Protein AF-A0A3B9M6P7-F1 (afdb_monomer_lite)

Radius of gyration: 32.69 Å; chains: 1; bounding box: 117×64×63 Å

Structure (mmCIF, N/CA/C/O backbone):
data_AF-A0A3B9M6P7-F1
#
_entry.id   AF-A0A3B9M6P7-F1
#
loop_
_atom_site.group_PDB
_atom_site.id
_atom_site.type_symbol
_atom_site.label_atom_id
_atom_site.label_alt_id
_atom_site.label_comp_id
_atom_site.label_asym_id
_atom_site.label_entity_id
_atom_site.label_seq_id
_atom_site.pdbx_PDB_ins_code
_atom_site.Cartn_x
_atom_site.Cartn_y
_atom_site.Cartn_z
_atom_site.occupancy
_atom_site.B_iso_or_equiv
_atom_site.auth_seq_id
_atom_site.auth_comp_id
_atom_site.auth_asym_id
_atom_site.auth_atom_id
_atom_site.pdbx_PDB_model_num
ATOM 1 N N . MET A 1 1 ? -54.112 13.245 27.703 1.00 42.28 1 MET A N 1
ATOM 2 C CA . MET A 1 1 ? -54.336 14.042 28.926 1.00 42.28 1 MET A CA 1
ATOM 3 C C . MET A 1 1 ? -53.533 13.431 30.062 1.00 42.28 1 MET A C 1
ATOM 5 O O . MET A 1 1 ? -53.950 12.423 30.606 1.00 42.28 1 MET A O 1
ATOM 9 N N . VAL A 1 2 ? -52.387 14.032 30.380 1.00 38.31 2 VAL A N 1
ATOM 10 C CA . VA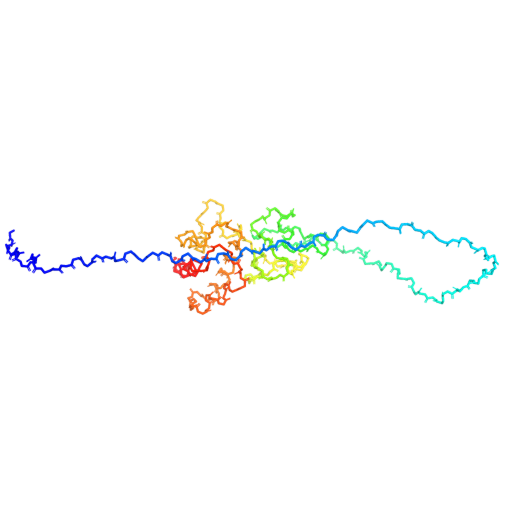L A 1 2 ? -51.795 14.067 31.727 1.00 38.31 2 VAL A CA 1
ATOM 11 C C . VAL A 1 2 ? -51.310 15.517 31.884 1.00 38.31 2 VAL A C 1
ATOM 13 O O . VAL A 1 2 ? -50.577 15.977 31.005 1.00 38.31 2 VAL A O 1
ATOM 16 N N . PRO A 1 3 ? -51.806 16.286 32.866 1.00 43.22 3 PRO A N 1
ATOM 17 C CA . PRO A 1 3 ? -51.577 17.725 32.952 1.00 43.22 3 PRO A CA 1
ATOM 18 C C . PRO A 1 3 ? -50.375 18.086 33.841 1.00 43.22 3 PRO A C 1
ATOM 20 O O . PRO A 1 3 ? -50.113 17.420 34.836 1.00 43.22 3 PRO A O 1
ATOM 23 N N . GLY A 1 4 ? -49.733 19.213 33.519 1.00 38.06 4 GLY A N 1
ATOM 24 C CA . GLY A 1 4 ? -49.197 20.144 34.518 1.00 38.06 4 GLY A CA 1
ATOM 25 C C . GLY A 1 4 ? -47.790 19.898 35.061 1.00 38.06 4 GLY A C 1
ATOM 26 O O . GLY A 1 4 ? -47.649 19.425 36.178 1.00 38.06 4 GLY A O 1
ATOM 27 N N . VAL A 1 5 ? -46.772 20.392 34.346 1.00 43.66 5 VAL A N 1
ATOM 28 C CA . VAL A 1 5 ? -45.626 21.090 34.965 1.00 43.66 5 VAL A CA 1
ATOM 29 C C . VAL A 1 5 ? -45.233 22.249 34.043 1.00 43.66 5 VAL A C 1
ATOM 31 O O . VAL A 1 5 ? -44.324 22.157 33.221 1.00 43.66 5 VAL A O 1
ATOM 34 N N . THR A 1 6 ? -45.978 23.347 34.129 1.00 40.50 6 THR A N 1
ATOM 35 C CA . THR A 1 6 ? -45.529 24.667 33.675 1.00 40.50 6 THR A CA 1
ATOM 36 C C . THR A 1 6 ? -45.066 25.469 34.887 1.00 40.50 6 THR A C 1
ATOM 38 O O . THR A 1 6 ? -45.677 25.380 35.944 1.00 40.50 6 THR A O 1
ATOM 41 N N . GLN A 1 7 ? -44.048 26.312 34.670 1.00 45.47 7 GLN A N 1
ATOM 42 C CA . GLN A 1 7 ? -43.742 27.525 35.451 1.00 45.47 7 GLN A CA 1
ATOM 43 C C . GLN A 1 7 ? -42.870 27.442 36.713 1.00 45.47 7 GLN A C 1
ATOM 45 O O . GLN A 1 7 ? -43.189 28.101 37.686 1.00 45.47 7 GLN A O 1
ATOM 50 N N . GLU A 1 8 ? -41.677 26.839 36.647 1.00 38.41 8 GLU A N 1
ATOM 51 C CA . GLU A 1 8 ? -40.563 27.258 37.533 1.00 38.41 8 GLU A CA 1
ATOM 52 C C . GLU A 1 8 ? -39.171 27.153 36.874 1.00 38.41 8 GLU A C 1
ATOM 54 O O . GLU A 1 8 ? -38.242 26.617 37.455 1.00 38.41 8 GLU A O 1
ATOM 59 N N . ILE A 1 9 ? -38.980 27.671 35.652 1.00 43.03 9 ILE A N 1
ATOM 60 C CA . ILE A 1 9 ? -37.630 28.051 35.161 1.00 43.03 9 ILE A CA 1
ATOM 61 C C . ILE A 1 9 ? -37.745 29.315 34.288 1.00 43.03 9 ILE A C 1
ATOM 63 O O . ILE A 1 9 ? -37.397 29.356 33.109 1.00 43.03 9 ILE A O 1
ATOM 67 N N . ARG A 1 10 ? -38.311 30.372 34.867 1.00 39.62 10 ARG A N 1
ATOM 68 C CA . ARG A 1 10 ? -38.046 31.762 34.482 1.00 39.62 10 ARG A CA 1
ATOM 69 C C . ARG A 1 10 ? -37.506 32.418 35.749 1.00 39.62 10 ARG A C 1
ATOM 71 O O . ARG A 1 10 ? -38.063 32.191 36.810 1.00 39.62 10 ARG A O 1
ATOM 78 N N . ASP A 1 11 ? -36.419 33.166 35.608 1.00 42.16 11 ASP A N 1
ATOM 79 C CA . ASP A 1 11 ? -35.717 33.922 36.659 1.00 42.16 11 ASP A CA 1
ATOM 80 C C . ASP A 1 11 ? -34.603 33.187 37.416 1.00 42.16 11 ASP A C 1
ATOM 82 O O . ASP A 1 11 ? -34.744 32.767 38.559 1.00 42.16 11 ASP A O 1
ATOM 86 N N . ARG A 1 12 ? -33.453 33.091 36.732 1.00 44.78 12 ARG A N 1
ATOM 87 C CA . ARG A 1 12 ? -32.049 33.096 37.211 1.00 44.78 12 ARG A CA 1
ATOM 88 C C . ARG A 1 12 ? -31.211 32.807 35.957 1.00 44.78 12 ARG A C 1
ATOM 90 O O . ARG A 1 12 ? -31.277 31.713 35.426 1.00 44.78 12 ARG A O 1
ATOM 97 N N . GLY A 1 13 ? -30.458 33.692 35.325 1.00 31.36 13 GLY A N 1
ATOM 98 C CA . GLY A 1 13 ? -29.847 34.945 35.722 1.00 31.36 13 GLY A CA 1
ATOM 99 C C . GLY A 1 13 ? -28.494 34.985 35.002 1.00 31.36 13 GLY A C 1
ATOM 100 O O . GLY A 1 13 ? -27.674 34.098 35.202 1.00 31.36 13 GLY A O 1
ATOM 101 N N . GLY A 1 14 ? -28.279 35.995 34.154 1.00 33.19 14 GLY A N 1
ATOM 102 C CA . GLY A 1 14 ? -26.944 36.449 33.752 1.00 33.19 14 GLY A CA 1
ATOM 103 C C . GLY A 1 14 ? -26.251 35.698 32.612 1.00 33.19 14 GLY A C 1
ATOM 104 O O . GLY A 1 14 ? -25.366 34.878 32.837 1.00 33.19 14 GLY A O 1
ATOM 105 N N . VAL A 1 15 ? -26.533 36.095 31.369 1.00 38.16 15 VAL A N 1
ATOM 106 C CA . VAL A 1 15 ? -25.603 35.863 30.254 1.00 38.16 15 VAL A CA 1
ATOM 107 C C . VAL A 1 15 ? -24.413 36.806 30.456 1.00 38.16 15 VAL A C 1
ATOM 109 O O . VAL A 1 15 ? -24.485 37.996 30.149 1.00 38.16 15 VAL A O 1
ATOM 112 N N . ALA A 1 16 ? -23.326 36.301 31.040 1.00 39.09 16 ALA A N 1
ATOM 113 C CA . ALA A 1 16 ? -22.085 37.052 31.168 1.00 39.09 16 ALA A CA 1
ATOM 114 C C . ALA A 1 16 ? -21.520 37.339 29.767 1.00 39.09 16 ALA A C 1
ATOM 116 O O . ALA A 1 16 ? -21.179 36.432 29.008 1.00 39.09 16 ALA A O 1
ATOM 117 N N . ALA A 1 17 ? -21.443 38.623 29.419 1.00 42.22 17 ALA A N 1
ATOM 118 C CA . ALA A 1 17 ? -20.894 39.100 28.162 1.00 42.22 17 ALA A CA 1
ATOM 119 C C . ALA A 1 17 ? -19.443 38.618 27.985 1.00 42.22 17 ALA A C 1
ATOM 121 O O . ALA A 1 17 ? -18.542 39.006 28.731 1.00 42.22 17 ALA A O 1
ATOM 122 N N . ALA A 1 18 ? -19.210 37.792 26.963 1.00 41.62 18 ALA A N 1
ATOM 123 C CA . ALA A 1 18 ? -17.877 37.377 26.554 1.00 41.62 18 ALA A CA 1
ATOM 124 C C . ALA A 1 18 ? -17.052 38.612 26.151 1.00 41.62 18 ALA A C 1
ATOM 126 O O . ALA A 1 18 ? -17.252 39.233 25.103 1.00 41.62 18 ALA A O 1
ATOM 127 N N . ARG A 1 19 ? -16.119 38.990 27.024 1.00 43.66 19 ARG A N 1
ATOM 128 C CA . ARG A 1 19 ? -15.184 40.097 26.832 1.00 43.66 19 ARG A CA 1
ATOM 129 C C . ARG A 1 19 ? -14.270 39.747 25.652 1.00 43.66 19 ARG A C 1
ATOM 131 O O . ARG A 1 19 ? -13.390 38.901 25.773 1.00 43.66 19 ARG A O 1
ATOM 138 N N . ARG A 1 20 ? -14.494 40.374 24.490 1.00 41.81 20 ARG A N 1
ATOM 139 C CA . ARG A 1 20 ? -13.661 40.199 23.286 1.00 41.81 20 ARG A CA 1
ATOM 140 C C . ARG A 1 20 ? -12.208 40.559 23.612 1.00 41.81 20 ARG A C 1
ATOM 142 O O . ARG A 1 20 ? -11.870 41.733 23.761 1.00 41.81 20 ARG A O 1
ATOM 149 N N . LEU A 1 21 ? -11.346 39.552 23.721 1.00 44.81 21 LEU A N 1
ATOM 150 C CA . LEU A 1 21 ? -9.905 39.743 23.836 1.00 44.81 21 LEU A CA 1
ATOM 151 C C . LEU A 1 21 ? -9.376 40.262 22.493 1.00 44.81 21 LEU A C 1
ATOM 153 O O . LEU A 1 21 ? -9.463 39.590 21.467 1.00 44.81 21 LEU A O 1
ATOM 157 N N . ARG A 1 22 ? -8.850 41.491 22.492 1.00 46.91 22 ARG A N 1
ATOM 158 C CA . ARG A 1 22 ? -8.160 42.072 21.334 1.00 46.91 22 ARG A CA 1
ATOM 159 C C . ARG A 1 22 ? -6.886 41.262 21.049 1.00 46.91 22 ARG A C 1
ATOM 161 O O . ARG A 1 22 ? -6.099 41.068 21.977 1.00 46.91 22 ARG A O 1
ATOM 168 N N . PRO A 1 23 ? -6.612 40.849 19.800 1.00 43.22 23 PRO A N 1
ATOM 169 C CA . PRO A 1 23 ? -5.347 40.206 19.477 1.00 43.22 23 PRO A CA 1
ATOM 170 C C . PRO A 1 23 ? -4.195 41.202 19.672 1.00 43.22 23 PRO A C 1
ATOM 172 O O . PRO A 1 23 ? -4.194 42.307 19.121 1.00 43.22 23 PRO A O 1
ATOM 175 N N . ARG A 1 24 ? -3.200 40.816 20.481 1.00 46.09 24 ARG A N 1
ATOM 176 C CA . ARG A 1 24 ? -1.936 41.548 20.616 1.00 46.09 24 ARG A CA 1
ATOM 177 C C . ARG A 1 24 ? -1.222 41.517 19.263 1.00 46.09 24 ARG A C 1
ATOM 179 O O . ARG A 1 24 ? -0.772 40.465 18.824 1.00 46.09 24 ARG A O 1
ATOM 186 N N . ARG A 1 25 ? -1.106 42.676 18.606 1.00 44.75 25 ARG A N 1
ATOM 187 C CA . ARG A 1 25 ? -0.273 42.851 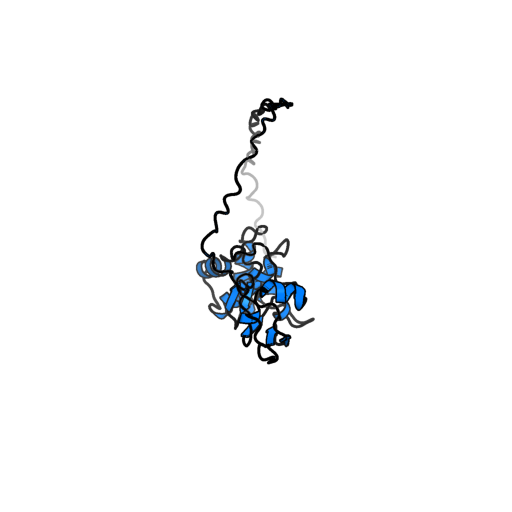17.408 1.00 44.75 25 ARG A CA 1
ATOM 188 C C . ARG A 1 25 ? 1.178 42.499 17.751 1.00 44.75 25 ARG A C 1
ATOM 190 O O . ARG A 1 25 ? 1.864 43.277 18.413 1.00 44.75 25 ARG A O 1
ATOM 197 N N . SER A 1 26 ? 1.658 41.351 17.285 1.00 44.56 26 SER A N 1
ATOM 198 C CA . SER A 1 26 ? 3.084 41.039 17.264 1.00 44.56 26 SER A CA 1
ATOM 199 C C . SER A 1 26 ? 3.775 42.008 16.303 1.00 44.56 26 SER A C 1
ATOM 201 O O . SER A 1 26 ? 3.499 42.007 15.102 1.00 44.56 26 SER A O 1
ATOM 203 N N . ARG A 1 27 ? 4.658 42.868 16.823 1.00 46.72 27 ARG A N 1
ATOM 204 C CA . ARG A 1 27 ? 5.531 43.718 16.004 1.00 46.72 27 ARG A CA 1
ATOM 205 C C . ARG A 1 27 ? 6.422 42.815 15.146 1.00 46.72 27 ARG A C 1
ATOM 207 O O . ARG A 1 27 ? 7.378 42.232 15.650 1.00 46.72 27 ARG A O 1
ATOM 214 N N . ALA A 1 28 ? 6.116 42.715 13.855 1.00 43.94 28 ALA A N 1
ATOM 215 C CA . ALA A 1 28 ? 7.012 42.134 12.868 1.00 43.94 28 ALA A CA 1
ATOM 216 C C . ALA A 1 28 ? 8.305 42.964 12.836 1.00 43.94 28 ALA A C 1
ATOM 218 O O . ALA A 1 28 ? 8.303 44.128 12.429 1.00 43.94 28 ALA A O 1
ATOM 219 N N . ARG A 1 29 ? 9.413 42.382 13.304 1.00 47.06 29 ARG A N 1
ATOM 220 C CA . ARG A 1 29 ? 10.747 42.947 13.088 1.00 47.06 29 ARG A CA 1
ATOM 221 C C . ARG A 1 29 ? 11.036 42.846 11.591 1.00 47.06 29 ARG A C 1
ATOM 223 O O . ARG A 1 29 ? 11.231 41.751 11.071 1.00 47.06 29 ARG A O 1
ATOM 230 N N . ARG A 1 30 ? 11.023 43.985 10.895 1.00 44.22 30 ARG A N 1
ATOM 231 C CA . ARG A 1 30 ? 11.501 44.093 9.512 1.00 44.22 30 ARG A CA 1
ATOM 232 C C . ARG A 1 30 ? 12.977 43.681 9.498 1.00 44.22 30 ARG A C 1
ATOM 234 O O . ARG A 1 30 ? 13.797 44.340 10.130 1.00 44.22 30 ARG A O 1
ATOM 241 N N . ARG A 1 31 ? 13.306 42.575 8.826 1.00 46.50 31 ARG A N 1
ATOM 242 C CA . ARG A 1 31 ? 14.690 42.244 8.466 1.00 46.50 31 ARG A CA 1
ATOM 243 C C . ARG A 1 31 ? 15.095 43.158 7.312 1.00 46.50 31 ARG A C 1
ATOM 245 O O . ARG A 1 31 ? 14.473 43.114 6.255 1.00 46.50 31 ARG A O 1
ATOM 252 N N . SER A 1 32 ? 16.103 43.993 7.534 1.00 45.16 32 SER A N 1
ATOM 253 C CA . SER A 1 32 ? 16.753 44.773 6.480 1.00 45.16 32 SER A CA 1
ATOM 254 C C . SER A 1 32 ? 17.467 43.827 5.502 1.00 45.16 32 SER A C 1
ATOM 256 O O . SER A 1 32 ? 18.102 42.874 5.962 1.00 45.16 32 SER A O 1
ATOM 258 N N . PRO A 1 33 ? 17.397 44.052 4.180 1.00 45.53 33 PRO A N 1
ATOM 259 C CA . PRO A 1 33 ? 18.199 43.293 3.229 1.00 45.53 33 PRO A CA 1
ATOM 260 C C . PRO A 1 33 ? 19.677 43.694 3.366 1.00 45.53 33 PRO A C 1
ATOM 262 O O . PRO A 1 33 ? 20.012 44.878 3.382 1.00 45.53 33 PRO A O 1
ATOM 265 N N . GLY A 1 34 ? 20.553 42.697 3.517 1.00 46.38 34 GLY A N 1
ATOM 266 C CA . GLY A 1 34 ? 22.004 42.887 3.551 1.00 46.38 34 GLY A CA 1
ATOM 267 C C . GLY A 1 34 ? 22.564 43.319 2.186 1.00 46.38 34 GLY A C 1
ATOM 268 O O . GLY A 1 34 ? 21.909 43.119 1.161 1.00 46.38 34 GLY A O 1
ATOM 269 N N . PRO A 1 35 ? 23.765 43.919 2.149 1.00 46.25 35 PRO A N 1
ATOM 270 C CA . PRO A 1 35 ? 24.322 44.481 0.927 1.00 46.25 35 PRO A CA 1
ATOM 271 C C . PRO A 1 35 ? 24.715 43.380 -0.066 1.00 46.25 35 PRO A C 1
ATOM 273 O O . PRO A 1 35 ? 25.474 42.463 0.248 1.00 46.25 35 PRO A O 1
ATOM 276 N N . VAL A 1 36 ? 24.218 43.512 -1.295 1.00 44.94 36 VAL A N 1
ATOM 277 C CA . VAL A 1 36 ? 24.610 42.700 -2.449 1.00 44.94 36 VAL A CA 1
ATOM 278 C C . VAL A 1 36 ? 26.010 43.139 -2.880 1.00 44.94 36 VAL A C 1
ATOM 280 O O . VAL A 1 36 ? 26.190 44.233 -3.416 1.00 44.94 36 VAL A O 1
ATOM 283 N N . ARG A 1 37 ? 27.024 42.302 -2.642 1.00 41.78 37 ARG A N 1
ATOM 284 C CA . ARG A 1 37 ? 28.372 42.534 -3.174 1.00 41.78 37 ARG A CA 1
ATOM 285 C C . ARG A 1 37 ? 28.385 42.251 -4.678 1.00 41.78 37 ARG A C 1
ATOM 287 O O . ARG A 1 37 ? 28.394 41.099 -5.099 1.00 41.78 37 ARG A O 1
ATOM 294 N N . ARG A 1 38 ? 28.411 43.321 -5.478 1.00 38.25 38 ARG A N 1
ATOM 295 C CA . ARG A 1 38 ? 28.855 43.293 -6.878 1.00 38.25 38 ARG A CA 1
ATOM 296 C C . ARG A 1 38 ? 30.373 43.114 -6.900 1.00 38.25 38 ARG A C 1
ATOM 298 O O . ARG A 1 38 ? 31.090 43.968 -6.389 1.00 38.25 38 ARG A O 1
ATOM 305 N N . GLY A 1 39 ? 30.848 42.026 -7.496 1.00 32.31 39 GLY A N 1
ATOM 306 C CA . GLY A 1 39 ? 32.245 41.853 -7.885 1.00 32.31 39 GLY A CA 1
ATOM 307 C C . GLY A 1 39 ? 32.323 41.793 -9.403 1.00 32.31 39 GLY A C 1
ATOM 308 O O . GLY A 1 39 ? 31.964 40.778 -9.988 1.00 32.31 39 GLY A O 1
ATOM 309 N N . ALA A 1 40 ? 32.734 42.899 -10.021 1.00 40.62 40 ALA A N 1
ATOM 310 C CA . ALA A 1 40 ? 33.082 42.971 -11.432 1.00 40.62 40 ALA A CA 1
ATOM 311 C C . ALA A 1 40 ? 34.593 42.743 -11.605 1.00 40.62 40 ALA A C 1
ATOM 313 O O . ALA A 1 40 ? 35.385 43.295 -10.848 1.00 40.62 40 ALA A O 1
ATOM 314 N N . ASN A 1 41 ? 34.919 41.921 -12.605 1.00 38.22 41 ASN A N 1
ATOM 315 C CA . ASN A 1 41 ? 36.106 41.843 -13.464 1.00 38.22 41 ASN A CA 1
ATOM 316 C C . ASN A 1 41 ? 37.486 42.278 -12.940 1.00 38.22 41 ASN A C 1
ATOM 318 O O . ASN A 1 41 ? 37.714 43.445 -12.645 1.00 38.22 41 ASN A O 1
ATOM 322 N N . ALA A 1 42 ? 38.466 41.381 -13.095 1.00 36.66 42 ALA A N 1
ATOM 323 C CA . ALA A 1 42 ? 39.820 41.760 -13.498 1.00 36.66 42 ALA A CA 1
ATOM 324 C C . ALA A 1 42 ? 40.509 40.593 -14.224 1.00 36.66 42 ALA A C 1
ATOM 326 O O . ALA A 1 42 ? 41.116 39.711 -13.622 1.00 36.66 42 ALA A O 1
ATOM 327 N N . SER A 1 43 ? 40.401 40.604 -15.550 1.00 37.84 43 SER A N 1
ATOM 328 C CA . SER A 1 43 ? 41.388 40.025 -16.453 1.00 37.84 43 SER A CA 1
ATOM 329 C C . SER A 1 43 ? 42.668 40.862 -16.386 1.00 37.84 43 SER A C 1
ATOM 331 O O . SER A 1 43 ? 42.640 42.047 -16.713 1.00 37.84 43 SER A O 1
ATOM 333 N N . ALA A 1 44 ? 43.789 40.255 -16.009 1.00 34.88 44 ALA A N 1
ATOM 334 C CA . ALA A 1 44 ? 45.119 40.796 -16.265 1.00 34.88 44 ALA A CA 1
ATOM 335 C C . ALA A 1 44 ? 46.084 39.617 -16.419 1.00 34.88 44 ALA A C 1
ATOM 337 O O . ALA A 1 44 ? 46.259 38.817 -15.501 1.00 34.88 44 ALA A O 1
ATOM 338 N N . GLY A 1 45 ? 46.638 39.474 -17.622 1.00 32.22 45 GLY A N 1
ATOM 339 C CA . GLY A 1 45 ? 47.532 38.381 -17.971 1.00 32.22 45 GLY A CA 1
ATOM 340 C C . GLY A 1 45 ? 48.923 38.506 -17.359 1.00 32.22 45 GLY A C 1
ATOM 341 O O . GLY A 1 45 ? 49.316 39.548 -16.832 1.00 32.22 45 GLY A O 1
ATOM 342 N N . ARG A 1 46 ? 49.708 37.439 -17.522 1.00 33.16 46 ARG A N 1
ATOM 343 C CA . ARG A 1 46 ? 51.161 37.555 -17.633 1.00 33.16 46 ARG A CA 1
ATOM 344 C C . ARG A 1 46 ? 51.776 36.367 -18.367 1.00 33.16 46 ARG A C 1
ATOM 346 O O . ARG A 1 46 ? 51.732 35.244 -17.891 1.00 33.16 46 ARG A O 1
ATOM 353 N N . SER A 1 47 ? 52.409 36.731 -19.479 1.00 30.77 47 SER A N 1
ATOM 354 C CA . SER A 1 47 ? 53.661 36.219 -20.034 1.00 30.77 47 SER A CA 1
ATOM 355 C C . SER A 1 47 ? 53.751 34.747 -20.427 1.00 30.77 47 SER A C 1
ATOM 357 O O . SER A 1 47 ? 54.014 33.864 -19.616 1.00 30.77 47 SER A O 1
ATOM 359 N N . GLU A 1 48 ? 53.746 34.554 -21.742 1.00 34.56 48 GLU A N 1
ATOM 360 C CA . GLU A 1 48 ? 54.535 33.530 -22.416 1.00 34.56 48 GLU A CA 1
ATOM 361 C C . GLU A 1 48 ? 55.998 33.607 -21.953 1.00 34.56 48 GLU A C 1
ATOM 363 O O . GLU A 1 48 ? 56.591 34.690 -21.929 1.00 34.56 48 GLU A O 1
ATOM 368 N N . LYS A 1 49 ? 56.578 32.455 -21.602 1.00 36.19 49 LYS A N 1
ATOM 369 C CA . LYS A 1 49 ? 57.997 32.160 -21.813 1.00 36.19 49 LYS A CA 1
ATOM 370 C C . LYS A 1 49 ? 58.145 30.701 -22.225 1.00 36.19 49 LYS A C 1
ATOM 372 O O . LYS A 1 49 ? 57.687 29.781 -21.552 1.00 36.19 49 LYS A O 1
ATOM 377 N N . SER A 1 50 ? 58.772 30.555 -23.377 1.00 37.03 50 SER A N 1
ATOM 378 C CA . SER A 1 50 ? 59.212 29.343 -24.038 1.00 37.03 50 SER A CA 1
ATOM 379 C C . SER A 1 50 ? 60.189 28.538 -23.182 1.00 37.03 50 SER A C 1
ATOM 381 O O . SER A 1 50 ? 61.194 29.063 -22.717 1.00 37.03 50 SER A O 1
ATOM 383 N N . HIS A 1 51 ? 59.947 27.234 -23.072 1.00 35.44 51 HIS A N 1
ATOM 384 C CA . HIS A 1 51 ? 61.011 26.249 -22.907 1.00 35.44 51 HIS A CA 1
ATOM 385 C C . HIS A 1 51 ? 60.658 25.006 -23.721 1.00 35.44 51 HIS A C 1
ATOM 387 O O . HIS A 1 51 ? 59.838 24.177 -23.334 1.00 35.44 51 HIS A O 1
ATOM 393 N N . ALA A 1 52 ? 61.283 24.914 -24.893 1.00 34.22 52 ALA A N 1
ATOM 394 C CA . ALA A 1 52 ? 61.477 23.658 -25.588 1.00 34.22 52 ALA A CA 1
ATOM 395 C C . ALA A 1 52 ? 62.393 22.770 -24.733 1.00 34.22 52 ALA A C 1
ATOM 397 O O . ALA A 1 52 ? 63.425 23.238 -24.253 1.00 34.22 52 ALA A O 1
ATOM 398 N N . GLY A 1 53 ? 62.034 21.498 -24.558 1.00 31.23 53 GLY A N 1
ATOM 399 C CA . GLY A 1 53 ? 62.946 20.531 -23.961 1.00 31.23 53 GLY A CA 1
ATOM 400 C C . GLY A 1 53 ? 62.272 19.340 -23.298 1.00 31.23 53 GLY A C 1
ATOM 401 O O . GLY A 1 53 ? 61.766 19.444 -22.190 1.00 31.23 53 GLY A O 1
ATOM 402 N N . LEU A 1 54 ? 62.420 18.192 -23.960 1.00 38.88 54 LEU A N 1
ATOM 403 C CA . LEU A 1 54 ? 62.462 16.845 -23.385 1.00 38.88 5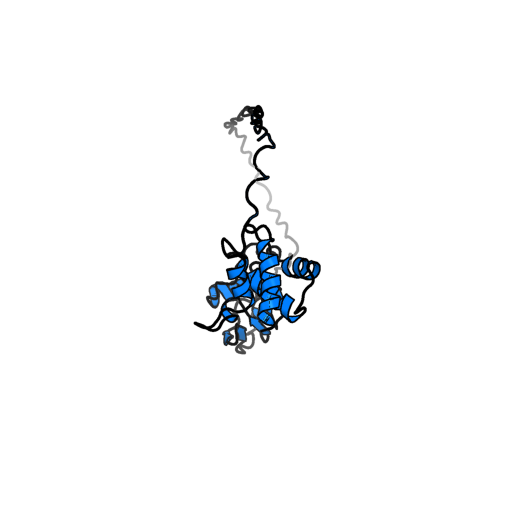4 LEU A CA 1
ATOM 404 C C . LEU A 1 54 ? 61.112 16.182 -23.085 1.00 38.88 54 LEU A C 1
ATOM 406 O O . LEU A 1 54 ? 60.611 16.105 -21.965 1.00 38.88 54 LEU A O 1
ATOM 410 N N . ALA A 1 55 ? 60.615 15.548 -24.147 1.00 45.34 55 ALA A N 1
ATOM 411 C CA . ALA A 1 55 ? 59.859 14.313 -24.077 1.00 45.34 55 ALA A CA 1
ATOM 412 C C . ALA A 1 55 ? 60.541 13.308 -23.128 1.00 45.34 55 ALA A C 1
ATOM 414 O O . ALA A 1 55 ? 61.529 12.667 -23.475 1.00 45.34 55 ALA A O 1
ATOM 415 N N . ALA A 1 56 ? 59.973 13.134 -21.939 1.00 40.91 56 ALA A N 1
ATOM 416 C CA . ALA A 1 56 ? 60.236 11.989 -21.084 1.00 40.91 56 ALA A CA 1
ATOM 417 C C . ALA A 1 56 ? 58.912 11.255 -20.880 1.00 40.91 56 ALA A C 1
ATOM 419 O O . ALA A 1 56 ? 58.094 11.581 -20.019 1.00 40.91 56 ALA A O 1
ATOM 420 N N . GLN A 1 57 ? 58.702 10.260 -21.740 1.00 51.78 57 GLN A N 1
ATOM 421 C CA . GLN A 1 57 ? 57.654 9.258 -21.629 1.00 51.78 57 GLN A CA 1
ATOM 422 C C . GLN A 1 57 ? 57.761 8.560 -20.268 1.00 51.78 57 GLN A C 1
ATOM 424 O O . GLN A 1 57 ? 58.441 7.546 -20.112 1.00 51.78 57 GLN A O 1
ATOM 429 N N . ARG A 1 58 ? 57.042 9.065 -19.263 1.00 40.62 58 ARG A N 1
ATOM 430 C CA . ARG A 1 58 ? 56.713 8.277 -18.075 1.00 40.62 58 ARG A CA 1
ATOM 431 C C . ARG A 1 58 ? 55.698 7.223 -18.498 1.00 40.62 58 ARG A C 1
ATOM 433 O O . ARG A 1 58 ? 54.489 7.439 -18.443 1.00 40.62 58 ARG A O 1
ATOM 440 N N 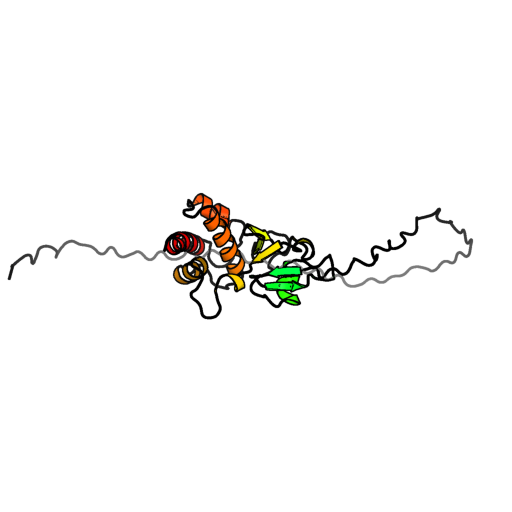. ARG A 1 59 ? 56.211 6.069 -18.936 1.00 44.31 59 ARG A N 1
ATOM 441 C CA . ARG A 1 59 ? 55.455 4.819 -19.048 1.00 44.31 59 ARG A CA 1
ATOM 442 C C . ARG A 1 59 ? 54.813 4.552 -17.687 1.00 44.31 59 ARG A C 1
ATOM 444 O O . ARG A 1 59 ? 55.482 4.109 -16.754 1.00 44.31 59 ARG A O 1
ATOM 451 N N . ARG A 1 60 ? 53.524 4.874 -17.550 1.00 48.03 60 ARG A N 1
ATOM 452 C CA . ARG A 1 60 ? 52.725 4.424 -16.411 1.00 48.03 60 ARG A CA 1
ATOM 453 C C . ARG A 1 60 ? 52.706 2.899 -16.479 1.00 48.03 60 ARG A C 1
ATOM 455 O O . ARG A 1 60 ? 52.128 2.325 -17.399 1.00 48.03 60 ARG A O 1
ATOM 462 N N . ARG A 1 61 ? 53.417 2.268 -15.540 1.00 46.56 61 ARG A N 1
ATOM 463 C CA . ARG A 1 61 ? 53.312 0.835 -15.250 1.00 46.56 61 ARG A CA 1
ATOM 464 C C . ARG A 1 61 ? 51.831 0.480 -15.096 1.00 46.56 61 ARG A C 1
ATOM 466 O O . ARG A 1 61 ? 51.064 1.278 -14.559 1.00 46.56 61 ARG A O 1
ATOM 473 N N . GLY A 1 62 ? 51.473 -0.673 -15.654 1.00 52.69 62 GLY A N 1
ATOM 474 C CA . GLY A 1 62 ? 50.120 -1.071 -16.024 1.00 52.69 62 GLY A CA 1
ATOM 475 C C . GLY A 1 62 ? 49.048 -0.731 -14.997 1.00 52.69 62 GLY A C 1
ATOM 476 O O . GLY A 1 62 ? 49.035 -1.255 -13.889 1.00 52.69 62 GLY A O 1
ATOM 477 N N . GLN A 1 63 ? 48.104 0.105 -15.421 1.00 52.75 63 GLN A N 1
ATOM 478 C CA . GLN A 1 63 ? 46.745 0.012 -14.914 1.00 52.75 63 GLN A CA 1
ATOM 479 C C . GLN A 1 63 ? 46.107 -1.191 -15.618 1.00 52.75 63 GLN A C 1
ATOM 481 O O . GLN A 1 63 ? 46.181 -1.254 -16.852 1.00 52.75 63 GLN A O 1
ATOM 486 N N . PRO A 1 64 ? 45.517 -2.157 -14.894 1.00 42.38 64 PRO A N 1
ATOM 487 C CA . PRO A 1 64 ? 44.722 -3.178 -15.550 1.00 42.38 64 PRO A CA 1
ATOM 488 C C . PRO A 1 64 ? 43.595 -2.459 -16.291 1.00 42.38 64 PRO A C 1
ATOM 490 O O . PRO A 1 64 ? 42.834 -1.693 -15.698 1.00 42.38 64 PRO A O 1
ATOM 493 N N . ARG A 1 65 ? 43.516 -2.657 -17.611 1.00 50.75 65 ARG A N 1
ATOM 494 C CA . ARG A 1 65 ? 42.321 -2.277 -18.359 1.00 50.75 65 ARG A CA 1
ATOM 495 C C . ARG A 1 65 ? 41.184 -3.088 -17.750 1.00 50.75 65 ARG A C 1
ATOM 497 O O . ARG A 1 65 ? 41.189 -4.313 -17.865 1.00 50.75 65 ARG A O 1
ATOM 504 N N . ILE A 1 66 ? 40.247 -2.418 -17.082 1.00 55.84 66 ILE A N 1
ATOM 505 C CA . ILE A 1 66 ? 38.957 -3.019 -16.756 1.00 55.84 66 ILE A CA 1
ATOM 506 C C . ILE A 1 66 ? 38.300 -3.254 -18.111 1.00 55.84 66 ILE A C 1
ATOM 508 O O . ILE A 1 66 ? 37.745 -2.348 -18.728 1.00 55.84 66 ILE A O 1
ATOM 512 N N . SER A 1 67 ? 38.492 -4.460 -18.628 1.00 53.69 67 SER A N 1
ATOM 513 C CA . SER A 1 67 ? 37.709 -4.954 -19.746 1.00 53.69 67 SER A CA 1
ATOM 514 C C . SER A 1 67 ? 36.268 -4.965 -19.244 1.00 53.69 67 SER A C 1
ATOM 516 O O . SER A 1 67 ? 36.061 -5.436 -18.121 1.00 53.69 67 SER A O 1
ATOM 518 N N . PRO A 1 68 ? 35.277 -4.435 -19.979 1.00 52.44 68 PRO A N 1
ATOM 519 C CA . PRO A 1 68 ? 33.897 -4.675 -19.597 1.00 52.44 68 PRO A CA 1
ATOM 520 C C . PRO A 1 68 ? 33.724 -6.193 -19.532 1.00 52.44 68 PRO A C 1
ATOM 522 O O . PRO A 1 68 ? 33.914 -6.884 -20.534 1.00 52.44 68 PRO A O 1
ATOM 525 N N . SER A 1 69 ? 33.467 -6.721 -18.332 1.00 54.12 69 SER A N 1
ATOM 526 C CA . SER A 1 69 ? 33.123 -8.129 -18.174 1.00 54.12 69 SER A CA 1
ATOM 527 C C . SER A 1 69 ? 31.954 -8.416 -19.110 1.00 54.12 69 SER A C 1
ATOM 529 O O . SER A 1 69 ? 30.985 -7.649 -19.100 1.00 54.12 69 SER A O 1
ATOM 531 N N . PRO A 1 70 ? 31.991 -9.493 -19.908 1.00 47.84 70 PRO A N 1
ATOM 532 C CA . PRO A 1 70 ? 30.830 -9.903 -20.666 1.00 47.84 70 PRO A CA 1
ATOM 533 C C . PRO A 1 70 ? 29.845 -10.541 -19.683 1.00 47.84 70 PRO A C 1
ATOM 535 O O . PRO A 1 70 ? 29.678 -11.753 -19.641 1.00 47.84 70 PRO A O 1
ATOM 538 N N . CYS A 1 71 ? 29.145 -9.721 -18.899 1.00 46.69 71 CYS A N 1
ATOM 539 C CA . CYS A 1 71 ? 27.920 -10.125 -18.206 1.00 46.69 71 CYS A CA 1
ATOM 540 C C . CYS A 1 71 ? 26.743 -10.191 -19.199 1.00 46.69 71 CYS A C 1
ATOM 542 O O . CYS A 1 71 ? 25.626 -9.801 -18.887 1.00 46.69 71 CYS A O 1
ATOM 544 N N . ALA A 1 72 ? 27.013 -10.655 -20.417 1.00 51.59 72 ALA A N 1
ATOM 545 C CA . ALA A 1 72 ? 26.045 -10.913 -21.466 1.00 51.59 72 ALA A CA 1
ATOM 546 C C . ALA A 1 72 ? 26.268 -12.345 -21.963 1.00 51.59 72 ALA A C 1
ATOM 548 O O . ALA A 1 72 ? 26.523 -12.596 -23.138 1.00 51.59 72 ALA A O 1
ATOM 549 N N . GLY A 1 73 ? 26.229 -13.303 -21.034 1.00 43.78 73 GLY A N 1
ATOM 550 C CA . GLY A 1 73 ? 25.886 -14.667 -21.415 1.00 43.78 73 GLY A CA 1
ATOM 551 C C . GLY A 1 73 ? 24.419 -14.687 -21.862 1.00 43.78 73 GLY A C 1
ATOM 552 O O . GLY A 1 73 ? 23.629 -13.883 -21.358 1.00 43.78 73 GLY A O 1
ATOM 553 N N . PRO A 1 74 ? 24.017 -15.570 -22.791 1.00 45.66 74 PRO A N 1
ATOM 554 C CA . PRO A 1 74 ? 22.617 -15.709 -23.153 1.00 45.66 74 PRO A CA 1
ATOM 555 C C . PRO A 1 74 ? 21.884 -16.243 -21.922 1.00 45.66 74 PRO A C 1
ATOM 557 O O . PRO A 1 74 ? 21.931 -17.437 -21.620 1.00 45.66 74 PRO A O 1
ATOM 560 N N . HIS A 1 75 ? 21.243 -15.351 -21.163 1.00 53.22 75 HIS A N 1
ATOM 561 C CA . HIS A 1 75 ? 20.292 -15.758 -20.143 1.00 53.22 75 HIS A CA 1
ATOM 562 C C . HIS A 1 75 ? 19.282 -16.654 -20.847 1.00 53.22 75 HIS A C 1
ATOM 564 O O . HIS A 1 75 ? 18.616 -16.214 -21.784 1.00 53.22 75 HIS A O 1
ATOM 570 N N . ARG A 1 76 ? 19.229 -17.930 -20.442 1.00 47.81 76 ARG A N 1
ATOM 571 C CA . ARG A 1 76 ? 18.222 -18.877 -20.919 1.00 47.81 76 ARG A CA 1
ATOM 572 C C . ARG A 1 76 ? 16.873 -18.172 -20.845 1.00 47.81 76 ARG A C 1
ATOM 574 O O . ARG A 1 76 ? 16.412 -17.843 -19.752 1.00 47.81 76 ARG A O 1
ATOM 581 N N . GLN A 1 77 ? 16.301 -17.907 -22.016 1.00 51.44 77 GLN A N 1
ATOM 582 C CA . GLN A 1 77 ? 15.006 -17.268 -22.209 1.00 51.44 77 GLN A CA 1
ATOM 583 C C . GLN A 1 77 ? 13.909 -18.267 -21.821 1.00 51.44 77 GLN A C 1
ATOM 585 O O . GLN A 1 77 ? 13.131 -18.727 -22.647 1.00 51.44 77 GLN A O 1
ATOM 590 N N . GLY A 1 78 ? 13.883 -18.666 -20.550 1.00 54.28 78 GLY A N 1
ATOM 591 C CA . GLY A 1 78 ? 12.632 -19.080 -19.940 1.00 54.28 78 GLY A CA 1
ATOM 592 C C . GLY A 1 78 ? 11.738 -17.848 -19.895 1.00 54.28 78 GLY A C 1
ATOM 593 O O . GLY A 1 78 ? 12.232 -16.741 -19.669 1.00 54.28 78 GLY A O 1
ATOM 594 N N . LEU A 1 79 ? 10.447 -18.018 -20.160 1.00 61.06 79 LEU A N 1
ATOM 595 C CA . LEU A 1 79 ? 9.465 -16.947 -20.064 1.00 61.06 79 LEU A CA 1
ATOM 596 C C . LEU A 1 79 ? 9.345 -16.552 -18.579 1.00 61.06 79 LEU A C 1
ATOM 598 O O . LEU A 1 79 ? 8.495 -17.073 -17.863 1.00 61.06 79 LEU A O 1
ATOM 602 N N . ARG A 1 80 ? 10.261 -15.706 -18.093 1.00 75.25 80 ARG A N 1
ATOM 603 C CA . ARG A 1 80 ? 10.275 -15.224 -16.710 1.00 75.25 80 ARG A CA 1
ATOM 604 C C . ARG A 1 80 ? 8.975 -14.477 -16.482 1.00 75.25 80 ARG A C 1
ATOM 606 O O . ARG A 1 80 ? 8.658 -13.560 -17.243 1.00 75.25 80 ARG A O 1
ATOM 613 N N . ARG A 1 81 ? 8.195 -14.903 -15.496 1.00 86.25 81 ARG A N 1
ATOM 614 C CA . ARG A 1 81 ? 6.862 -14.359 -15.244 1.00 86.25 81 ARG A CA 1
ATOM 615 C C . ARG A 1 81 ? 6.713 -13.926 -13.798 1.00 86.25 81 ARG A C 1
ATOM 617 O O . ARG A 1 81 ? 7.153 -14.621 -12.886 1.00 86.25 81 ARG A O 1
ATOM 624 N N . VAL A 1 82 ? 6.061 -12.786 -13.623 1.00 89.12 82 VAL A N 1
ATOM 625 C CA . VAL A 1 82 ? 5.581 -12.276 -12.338 1.00 89.12 82 VAL A CA 1
ATOM 626 C C . VAL A 1 82 ? 4.059 -12.342 -12.357 1.00 89.12 82 VAL A C 1
ATOM 628 O O . VAL A 1 82 ? 3.437 -11.975 -13.356 1.00 89.12 82 VAL A O 1
ATOM 631 N N . LYS A 1 83 ? 3.440 -12.852 -11.292 1.00 95.19 83 LYS A N 1
ATOM 632 C CA . LYS A 1 83 ? 1.980 -12.873 -11.175 1.00 95.19 83 LYS A CA 1
ATOM 633 C C . LYS A 1 83 ? 1.550 -11.584 -10.484 1.00 95.19 83 LYS A C 1
ATOM 635 O O . LYS A 1 83 ? 1.882 -11.389 -9.324 1.00 95.19 83 LYS A O 1
ATOM 640 N N . VAL A 1 84 ? 0.847 -10.702 -11.191 1.00 96.94 84 VAL A N 1
ATOM 641 C CA . VAL A 1 84 ? 0.345 -9.432 -10.651 1.00 96.94 84 VAL A CA 1
ATOM 642 C C . VAL A 1 84 ? -1.178 -9.454 -10.658 1.00 96.94 84 VAL A C 1
ATOM 644 O O . VAL A 1 84 ? -1.782 -9.670 -11.704 1.00 96.94 84 VAL A O 1
ATOM 647 N N . ASN A 1 85 ? -1.809 -9.255 -9.499 1.00 96.56 85 ASN A N 1
ATOM 648 C CA . ASN A 1 85 ? -3.271 -9.268 -9.335 1.00 96.56 85 ASN A CA 1
ATOM 649 C C . ASN A 1 85 ? -3.931 -10.529 -9.930 1.00 96.56 85 ASN A C 1
ATOM 651 O O . ASN A 1 85 ? -4.924 -10.447 -10.649 1.00 96.56 85 ASN A O 1
ATOM 655 N N . GLY A 1 86 ? -3.341 -11.707 -9.704 1.00 93.81 86 GLY A N 1
ATOM 656 C CA . GLY A 1 86 ? -3.839 -12.958 -10.285 1.00 93.81 86 GLY A CA 1
ATOM 657 C C . GLY A 1 86 ? -3.372 -13.241 -11.720 1.00 93.81 86 GLY A C 1
ATOM 658 O O . GLY A 1 86 ? -3.393 -14.398 -12.143 1.00 93.81 86 GLY A O 1
ATOM 659 N N . VAL A 1 87 ? -2.908 -12.228 -12.458 1.00 94.06 87 VAL A N 1
ATOM 660 C CA . VAL A 1 87 ? -2.592 -12.314 -13.889 1.00 94.06 87 VAL A CA 1
ATOM 661 C C . VAL A 1 87 ? -1.082 -12.455 -14.105 1.00 94.06 87 VAL A C 1
ATOM 663 O O . VAL A 1 87 ? -0.295 -11.703 -13.539 1.00 94.06 87 VAL A O 1
ATOM 666 N N . PRO A 1 88 ? -0.619 -13.415 -14.919 1.00 93.44 88 PRO A N 1
ATOM 667 C CA . PRO A 1 88 ? 0.807 -13.582 -15.165 1.00 93.44 88 PRO A CA 1
ATOM 668 C C . PRO A 1 88 ? 1.326 -12.644 -16.269 1.00 93.44 88 PRO A C 1
ATOM 670 O O . PRO A 1 88 ? 0.883 -12.702 -17.419 1.00 93.44 88 PRO A O 1
ATOM 673 N N . HIS A 1 89 ? 2.339 -11.848 -15.934 1.00 91.56 89 HIS A N 1
ATOM 674 C CA . HIS A 1 89 ? 2.993 -10.862 -16.797 1.00 91.56 89 HIS A CA 1
ATOM 675 C C . HIS A 1 89 ? 4.450 -11.241 -17.094 1.00 91.56 89 HIS A C 1
ATOM 677 O O . HIS A 1 89 ? 5.078 -11.927 -16.285 1.00 91.56 89 HIS A O 1
ATOM 683 N N . PRO A 1 90 ? 5.013 -10.821 -18.243 1.00 85.81 90 PRO A N 1
ATOM 684 C CA . PRO A 1 90 ? 6.437 -10.995 -18.513 1.00 85.81 90 PRO A CA 1
ATOM 685 C C . PRO A 1 90 ? 7.275 -10.169 -17.529 1.00 85.81 90 PRO A C 1
ATOM 687 O O . PRO A 1 90 ? 7.016 -8.984 -17.335 1.00 85.81 90 PRO A O 1
ATOM 690 N N . ALA A 1 91 ? 8.298 -10.782 -16.937 1.00 81.25 91 ALA A N 1
ATOM 691 C CA . ALA A 1 91 ? 9.281 -10.062 -16.136 1.00 81.25 91 ALA A CA 1
ATOM 692 C C . ALA A 1 91 ? 10.120 -9.126 -17.034 1.00 81.25 91 ALA A C 1
ATOM 694 O O . ALA A 1 91 ? 10.324 -9.428 -18.217 1.00 81.25 91 ALA A O 1
ATOM 695 N N . PRO A 1 92 ? 10.630 -8.000 -16.506 1.00 82.62 92 PRO A N 1
ATOM 696 C CA . PRO A 1 92 ? 11.382 -7.052 -17.315 1.00 82.62 92 PRO A CA 1
ATOM 697 C C . PRO A 1 92 ? 12.746 -7.596 -17.734 1.00 82.62 92 PRO A C 1
ATOM 699 O O . PRO A 1 92 ? 13.377 -8.389 -17.035 1.00 82.62 92 PRO A O 1
ATOM 702 N N . VAL A 1 93 ? 13.213 -7.111 -18.887 1.00 76.50 93 VAL A N 1
ATOM 703 C CA . VAL A 1 93 ? 14.508 -7.494 -19.466 1.00 76.50 93 VAL A CA 1
ATOM 704 C C . VAL A 1 93 ? 15.677 -6.787 -18.766 1.00 76.50 93 VAL A C 1
ATOM 706 O O . VAL A 1 93 ? 16.739 -7.387 -18.626 1.00 76.50 93 VAL A O 1
ATOM 709 N N . ASP A 1 94 ? 15.504 -5.536 -18.310 1.00 89.06 94 ASP A N 1
ATOM 710 C CA . ASP A 1 94 ? 16.548 -4.826 -17.549 1.00 89.06 94 ASP A CA 1
ATOM 711 C C . ASP A 1 94 ? 16.553 -5.309 -16.085 1.00 89.06 94 ASP A C 1
ATOM 713 O O . ASP A 1 94 ? 15.586 -5.055 -15.359 1.00 89.06 94 ASP A O 1
ATOM 717 N N . PRO A 1 95 ? 17.638 -5.948 -15.603 1.00 90.19 95 PRO A N 1
ATOM 718 C CA . PRO A 1 95 ? 17.721 -6.437 -14.229 1.00 90.19 95 PRO A CA 1
ATOM 719 C C . PRO A 1 95 ? 17.714 -5.324 -13.177 1.00 90.19 95 PRO A C 1
ATOM 721 O O . PRO A 1 95 ? 17.466 -5.603 -12.010 1.00 90.19 95 PRO A O 1
ATOM 724 N N . ARG A 1 96 ? 17.976 -4.067 -13.555 1.00 94.62 96 ARG A N 1
ATOM 725 C CA . ARG A 1 96 ? 17.955 -2.914 -12.639 1.00 94.62 96 ARG A CA 1
ATOM 726 C C . ARG A 1 96 ? 16.572 -2.279 -12.520 1.00 94.62 96 ARG A C 1
ATOM 728 O O . ARG A 1 96 ? 16.414 -1.313 -11.778 1.00 94.62 96 ARG A O 1
ATOM 735 N N . ARG A 1 97 ? 15.582 -2.774 -13.269 1.00 95.44 97 ARG A N 1
ATOM 736 C CA . ARG A 1 97 ? 14.215 -2.257 -13.233 1.00 95.44 97 ARG A CA 1
ATOM 737 C C . ARG A 1 97 ? 13.626 -2.470 -11.840 1.00 95.44 97 ARG A C 1
ATOM 739 O O . ARG A 1 97 ? 13.520 -3.611 -11.393 1.00 95.44 97 ARG A O 1
ATOM 746 N N . LEU A 1 98 ? 13.228 -1.392 -11.168 1.00 97.06 98 LEU A N 1
ATOM 747 C CA . LEU A 1 98 ? 12.501 -1.475 -9.900 1.00 97.06 98 LEU A CA 1
ATOM 748 C C . LEU A 1 98 ? 11.113 -2.082 -10.124 1.00 97.06 98 LEU A C 1
ATOM 750 O O . LEU A 1 98 ? 10.495 -1.866 -11.170 1.00 97.06 98 LEU A O 1
ATOM 754 N N . LEU A 1 99 ? 10.593 -2.802 -9.129 1.00 97.38 99 LEU A N 1
ATOM 755 C CA . LEU A 1 99 ? 9.242 -3.357 -9.188 1.00 97.38 99 LEU A CA 1
ATOM 756 C C . LEU A 1 99 ? 8.196 -2.243 -9.325 1.00 97.38 99 LEU A C 1
ATOM 758 O O . LEU A 1 99 ? 7.285 -2.371 -10.139 1.00 97.38 99 LEU A O 1
ATOM 762 N N . SER A 1 100 ? 8.367 -1.121 -8.618 1.00 97.75 100 SER A N 1
ATOM 763 C CA . SER A 1 100 ? 7.497 0.055 -8.764 1.00 97.75 100 SER A CA 1
ATOM 764 C C . SER A 1 100 ? 7.400 0.541 -10.211 1.00 97.75 100 SER A C 1
ATOM 766 O O . SER A 1 100 ? 6.310 0.835 -10.701 1.00 97.75 100 SER A O 1
ATOM 768 N N . ASP A 1 101 ? 8.532 0.597 -10.908 1.00 97.12 101 ASP A N 1
ATOM 769 C CA . ASP A 1 101 ? 8.609 1.145 -12.261 1.00 97.12 101 ASP A CA 1
ATOM 770 C C . ASP A 1 101 ? 8.088 0.156 -13.293 1.00 97.12 101 ASP A C 1
ATOM 772 O O . ASP A 1 101 ? 7.533 0.560 -14.317 1.00 97.12 101 ASP A O 1
ATOM 776 N N . HIS A 1 102 ? 8.262 -1.138 -13.029 1.00 96.38 102 HIS A N 1
ATOM 777 C CA . HIS A 1 102 ? 7.679 -2.186 -13.846 1.00 96.38 102 HIS A CA 1
ATOM 778 C C . HIS A 1 102 ? 6.149 -2.134 -13.790 1.00 96.38 102 HIS A C 1
ATOM 780 O O . HIS A 1 102 ? 5.499 -2.013 -14.828 1.00 96.38 102 HIS A O 1
ATOM 786 N N . LEU A 1 103 ? 5.578 -2.108 -12.582 1.00 97.19 103 LEU A N 1
ATOM 787 C CA . LEU A 1 103 ? 4.130 -2.013 -12.378 1.00 97.19 103 LEU A CA 1
ATOM 788 C C . LEU A 1 103 ? 3.543 -0.773 -13.070 1.00 97.19 103 LEU A C 1
ATOM 790 O O . LEU A 1 103 ? 2.602 -0.881 -13.852 1.00 97.19 103 LEU A O 1
ATOM 794 N N . ARG A 1 104 ? 4.141 0.400 -12.837 1.00 97.62 104 ARG A N 1
ATOM 795 C CA . ARG A 1 104 ? 3.594 1.686 -13.294 1.00 97.62 104 ARG A CA 1
ATOM 796 C C . ARG A 1 104 ? 3.750 1.926 -14.788 1.00 97.62 104 ARG A C 1
ATOM 798 O O . ARG A 1 104 ? 2.823 2.421 -15.422 1.00 97.62 104 ARG A O 1
ATOM 805 N N . HIS A 1 105 ? 4.933 1.658 -15.329 1.00 96.25 105 HIS A N 1
ATOM 806 C CA . HIS A 1 105 ? 5.287 2.101 -16.678 1.00 96.25 105 HIS A CA 1
ATOM 807 C C . HIS A 1 105 ? 5.277 0.967 -17.702 1.00 96.25 105 HIS A C 1
ATOM 809 O O . HIS A 1 105 ? 4.988 1.236 -18.862 1.00 96.25 105 HIS A O 1
ATOM 815 N N . ASP A 1 106 ? 5.558 -0.274 -17.293 1.00 94.75 106 ASP A N 1
ATOM 816 C CA . ASP A 1 106 ? 5.562 -1.409 -18.225 1.00 94.75 106 ASP A CA 1
ATOM 817 C C . ASP A 1 106 ? 4.184 -2.087 -18.259 1.00 94.75 106 ASP A C 1
ATOM 819 O O . ASP A 1 106 ? 3.700 -2.442 -19.331 1.00 94.75 106 ASP A O 1
ATOM 823 N N . LEU A 1 107 ? 3.535 -2.238 -17.096 1.00 95.31 107 LEU A N 1
ATOM 824 C CA . LEU A 1 107 ? 2.215 -2.874 -16.980 1.00 95.31 107 LEU A CA 1
ATOM 825 C C . LEU A 1 107 ? 1.044 -1.879 -16.952 1.00 95.31 107 LEU A C 1
ATOM 827 O O . LEU A 1 107 ? -0.106 -2.292 -17.076 1.00 95.31 107 LEU A O 1
ATOM 831 N N . GLY A 1 108 ? 1.311 -0.580 -16.783 1.00 96.06 108 GLY A N 1
ATOM 832 C CA . GLY A 1 108 ? 0.277 0.461 -16.722 1.00 96.06 108 GLY A CA 1
ATOM 833 C C . GLY A 1 108 ? -0.570 0.461 -15.440 1.00 96.06 108 GLY A C 1
ATOM 834 O O . GLY A 1 108 ? -1.573 1.171 -15.372 1.00 96.06 108 GLY A O 1
ATOM 835 N N . LEU A 1 109 ? -0.168 -0.294 -14.412 1.00 97.06 109 LEU A N 1
ATOM 836 C CA . LEU A 1 109 ? -0.807 -0.333 -13.092 1.00 97.06 109 LEU A CA 1
ATOM 837 C C . LEU A 1 109 ? -0.321 0.861 -12.263 1.00 97.06 109 LEU A C 1
ATOM 839 O O . LEU A 1 109 ? 0.676 0.814 -11.536 1.00 97.06 109 LEU A O 1
ATOM 843 N N . THR A 1 110 ? -0.981 1.996 -12.477 1.00 97.69 110 THR A N 1
ATOM 844 C CA . THR A 1 110 ? -0.530 3.314 -12.007 1.00 97.69 110 THR A CA 1
ATOM 845 C C . THR A 1 110 ? -0.971 3.671 -10.590 1.00 97.69 110 THR A C 1
ATOM 847 O O . THR A 1 110 ? -0.523 4.695 -10.069 1.00 97.69 110 THR A O 1
ATOM 850 N N . GLY A 1 111 ? -1.786 2.835 -9.942 1.00 97.62 111 GLY A N 1
ATOM 851 C CA . GLY A 1 111 ? -2.246 3.039 -8.574 1.00 97.62 111 GLY A CA 1
ATOM 852 C C . GLY A 1 111 ? -1.118 2.952 -7.546 1.00 97.62 111 GLY A C 1
ATOM 853 O O . GLY A 1 111 ? -1.139 3.663 -6.544 1.00 97.62 111 GLY A O 1
ATOM 854 N N . THR A 1 112 ? -0.076 2.155 -7.791 1.00 98.19 112 THR A N 1
ATOM 855 C CA . THR A 1 112 ? 1.146 2.205 -6.976 1.00 98.19 112 THR A CA 1
ATOM 856 C C . THR A 1 112 ? 1.870 3.527 -7.222 1.00 98.19 112 THR A C 1
ATOM 858 O O . THR A 1 112 ? 2.288 3.810 -8.344 1.00 98.19 112 THR A O 1
ATOM 861 N N . HIS A 1 113 ? 2.076 4.335 -6.181 1.00 98.50 113 HIS A N 1
ATOM 862 C CA . HIS A 1 113 ? 2.734 5.637 -6.299 1.00 98.50 113 HIS A CA 1
ATOM 863 C C . HIS A 1 113 ? 4.182 5.613 -5.821 1.00 98.50 113 HIS A C 1
ATOM 865 O O . HIS A 1 113 ? 4.568 4.857 -4.937 1.00 98.50 113 HIS A O 1
ATOM 871 N N . VAL A 1 114 ? 4.994 6.508 -6.369 1.00 98.00 114 VAL A N 1
ATOM 872 C CA . VAL A 1 114 ? 6.398 6.661 -5.995 1.00 98.00 114 VAL A CA 1
ATOM 873 C C . VAL A 1 114 ? 6.601 8.087 -5.498 1.00 98.00 114 VAL A C 1
ATOM 875 O O . VAL A 1 114 ? 6.444 9.039 -6.252 1.00 98.00 114 VAL A O 1
ATOM 878 N N . GLY A 1 115 ? 6.859 8.228 -4.194 1.00 97.38 115 GLY A N 1
ATOM 879 C CA . GLY A 1 115 ? 7.034 9.533 -3.547 1.00 97.38 115 GLY A CA 1
ATOM 880 C C . GLY A 1 115 ? 8.481 9.834 -3.167 1.00 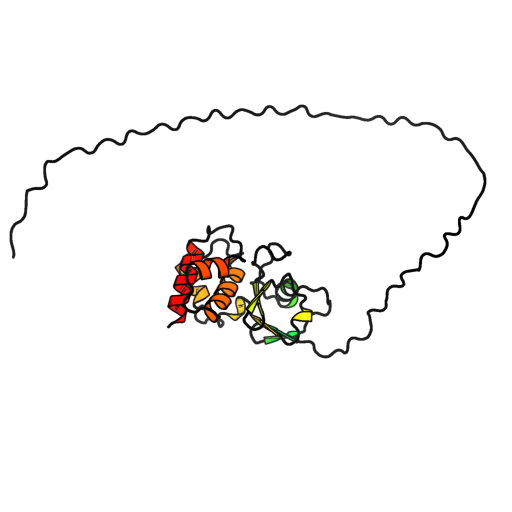97.38 115 GLY A C 1
ATOM 881 O O . GLY A 1 115 ? 8.968 10.929 -3.416 1.00 97.38 115 GLY A O 1
ATOM 882 N N . CYS A 1 116 ? 9.163 8.869 -2.544 1.00 97.88 116 CYS A N 1
ATOM 883 C CA . CYS A 1 116 ? 10.518 9.071 -2.031 1.00 97.88 116 CYS A CA 1
ATOM 884 C C . CYS A 1 116 ? 11.601 8.242 -2.710 1.00 97.88 116 CYS A C 1
ATOM 886 O O . CYS A 1 116 ? 12.744 8.592 -2.507 1.00 97.88 116 CYS A O 1
ATOM 888 N N . GLU A 1 117 ? 11.289 7.111 -3.354 1.00 95.25 117 GLU A N 1
ATOM 889 C CA . GLU A 1 117 ? 12.253 6.165 -3.977 1.00 95.25 117 GLU A CA 1
ATOM 890 C C . GLU A 1 117 ? 13.325 5.525 -3.075 1.00 95.25 117 GLU A C 1
ATOM 892 O O . GLU A 1 117 ? 14.081 4.681 -3.530 1.00 95.25 117 GLU A O 1
ATOM 897 N N . HIS A 1 118 ? 13.356 5.837 -1.779 1.00 96.81 118 HIS A N 1
ATOM 898 C CA . HIS A 1 118 ? 14.372 5.324 -0.850 1.00 96.81 118 HIS A CA 1
ATOM 899 C C . HIS A 1 118 ? 13.745 4.639 0.382 1.00 96.81 118 HIS A C 1
ATOM 901 O O . HIS A 1 118 ? 14.316 4.644 1.466 1.00 96.81 118 HIS A O 1
ATOM 907 N N . GLY A 1 119 ? 12.526 4.097 0.244 1.00 96.81 119 GLY A N 1
ATOM 908 C CA . GLY A 1 119 ? 11.862 3.280 1.275 1.00 96.81 119 GLY A CA 1
ATOM 909 C C . GLY A 1 119 ? 11.131 4.014 2.405 1.00 96.81 119 GLY A C 1
ATOM 910 O O . GLY A 1 119 ? 10.487 3.364 3.221 1.00 96.81 119 GLY A O 1
ATOM 911 N N . VAL A 1 120 ? 11.179 5.347 2.445 1.00 98.00 120 VAL A N 1
ATOM 912 C CA . VAL A 1 120 ? 10.695 6.146 3.586 1.00 98.00 120 VAL A CA 1
ATOM 913 C C . VAL A 1 120 ? 9.176 6.377 3.590 1.00 98.00 120 VAL A C 1
ATOM 915 O O . VAL A 1 120 ? 8.544 6.293 4.633 1.00 98.00 120 VAL A O 1
ATOM 918 N N . CYS A 1 121 ? 8.570 6.721 2.448 1.00 98.06 121 CYS A N 1
ATOM 919 C CA . CYS A 1 121 ? 7.198 7.261 2.426 1.00 98.06 121 CYS A CA 1
ATOM 920 C C . CYS A 1 121 ? 6.071 6.222 2.372 1.00 98.06 121 CYS A C 1
ATOM 922 O O . CYS A 1 121 ? 4.915 6.576 2.590 1.00 98.06 121 CYS A O 1
ATOM 924 N N . GLY A 1 122 ? 6.371 4.986 1.976 1.00 98.19 122 GLY A N 1
ATOM 925 C CA . GLY A 1 122 ? 5.386 3.911 1.834 1.00 98.19 122 GLY A CA 1
ATOM 926 C C . GLY A 1 122 ? 4.353 4.024 0.708 1.00 98.19 122 GLY A C 1
ATOM 927 O O . GLY A 1 122 ? 3.600 3.085 0.484 1.00 98.19 122 GLY A O 1
ATOM 928 N N . CYS A 1 123 ? 4.353 5.088 -0.098 1.00 98.44 123 CYS A N 1
ATOM 929 C CA . CYS A 1 123 ? 3.395 5.231 -1.209 1.00 98.44 123 CYS A CA 1
ATOM 930 C C . CYS A 1 123 ? 3.481 4.093 -2.250 1.00 98.44 123 CYS A C 1
ATOM 932 O O . CYS A 1 123 ? 2.498 3.802 -2.927 1.00 98.44 123 CYS A O 1
ATOM 934 N N . CYS A 1 124 ? 4.645 3.441 -2.343 1.00 98.69 124 CYS A N 1
ATOM 935 C CA . CYS A 1 124 ? 4.924 2.348 -3.275 1.00 98.69 124 CYS A CA 1
ATOM 936 C C . CYS A 1 124 ? 4.588 0.963 -2.704 1.00 98.69 124 CYS A C 1
ATOM 938 O O . CYS A 1 124 ? 5.103 -0.043 -3.198 1.00 98.69 124 CYS A O 1
ATOM 940 N N . THR A 1 125 ? 3.801 0.897 -1.628 1.00 98.75 125 THR A N 1
ATOM 941 C CA . THR A 1 125 ? 3.484 -0.389 -1.004 1.00 98.75 125 THR A CA 1
ATOM 942 C C . THR A 1 125 ? 2.679 -1.263 -1.950 1.00 98.75 125 THR A C 1
ATOM 944 O O . THR A 1 125 ? 1.746 -0.790 -2.594 1.00 98.75 125 THR A O 1
ATOM 947 N N . VAL A 1 126 ? 3.069 -2.530 -2.018 1.00 98.62 126 VAL A N 1
ATOM 948 C CA . VAL A 1 126 ? 2.337 -3.629 -2.654 1.00 98.62 126 VAL A CA 1
ATOM 949 C C . VAL A 1 126 ? 2.318 -4.804 -1.686 1.00 98.62 126 VAL A C 1
ATOM 951 O O . VAL A 1 126 ? 3.161 -4.850 -0.787 1.00 98.62 126 VAL A O 1
ATOM 954 N N . LEU A 1 127 ? 1.391 -5.743 -1.854 1.00 98.56 127 LEU A N 1
ATOM 955 C CA . LEU A 1 127 ? 1.498 -7.035 -1.179 1.00 98.56 127 LEU A CA 1
ATOM 956 C C . LEU A 1 127 ? 2.356 -7.956 -2.042 1.00 98.56 127 LEU A C 1
ATOM 958 O O . LEU A 1 127 ? 2.125 -8.066 -3.243 1.00 98.56 127 LEU A O 1
ATOM 962 N N . PHE A 1 128 ? 3.343 -8.594 -1.437 1.00 97.75 128 PHE A N 1
ATOM 963 C CA . PHE A 1 128 ? 4.237 -9.557 -2.061 1.00 97.75 128 PHE A CA 1
ATOM 964 C C . PHE A 1 128 ? 4.114 -10.852 -1.269 1.00 97.75 128 PHE A C 1
ATOM 966 O O . PHE A 1 128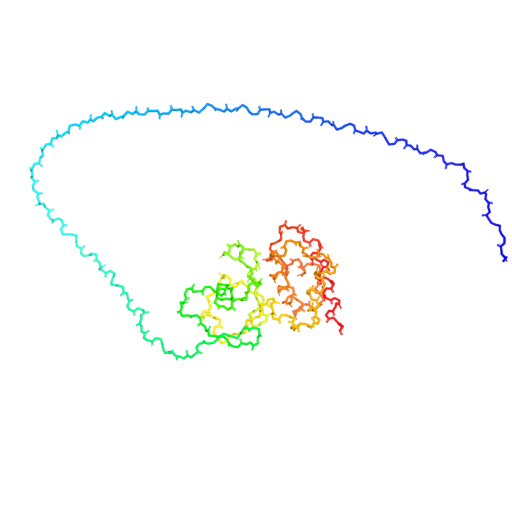 ? 4.440 -10.881 -0.084 1.00 97.75 128 PHE A O 1
ATOM 973 N N . ASP A 1 129 ? 3.519 -11.866 -1.892 1.00 96.50 129 ASP A N 1
ATOM 974 C CA . ASP A 1 129 ? 3.036 -13.090 -1.243 1.00 96.50 129 ASP A CA 1
ATOM 975 C C . ASP A 1 129 ? 2.178 -12.809 0.004 1.00 96.50 129 ASP A C 1
ATOM 977 O O . ASP A 1 129 ? 2.303 -13.447 1.046 1.00 96.50 129 ASP A O 1
ATOM 981 N N . GLY A 1 130 ? 1.309 -11.799 -0.094 1.00 96.19 130 GLY A N 1
ATOM 982 C CA . GLY A 1 130 ? 0.411 -11.385 0.987 1.00 96.19 130 GLY A CA 1
ATOM 983 C C . GLY A 1 130 ? 1.020 -10.422 2.013 1.00 96.19 130 GLY A C 1
ATOM 984 O O . GLY A 1 130 ? 0.263 -9.795 2.749 1.00 96.19 130 GLY A O 1
ATOM 985 N N . ALA A 1 131 ? 2.342 -10.220 2.029 1.00 96.88 131 ALA A N 1
ATOM 986 C CA . ALA A 1 131 ? 2.999 -9.310 2.969 1.00 96.88 131 ALA A CA 1
ATOM 987 C C . ALA A 1 131 ? 3.238 -7.911 2.361 1.00 96.88 131 ALA A C 1
ATOM 989 O O . ALA A 1 131 ? 3.711 -7.805 1.227 1.00 96.88 131 ALA A O 1
ATOM 990 N N . PRO A 1 132 ? 2.961 -6.809 3.081 1.00 97.81 132 PRO A N 1
ATOM 991 C CA . PRO A 1 132 ? 3.201 -5.462 2.573 1.00 97.81 132 PRO A CA 1
ATOM 992 C C . PRO A 1 132 ? 4.701 -5.138 2.502 1.00 97.81 132 PRO A C 1
ATOM 994 O O . PRO A 1 132 ? 5.413 -5.178 3.503 1.00 97.81 132 PRO A O 1
ATOM 997 N N . ILE A 1 133 ? 5.179 -4.732 1.325 1.00 98.00 133 ILE A N 1
ATOM 998 C CA . ILE A 1 133 ? 6.589 -4.386 1.074 1.00 98.00 133 ILE A CA 1
ATOM 999 C C . ILE A 1 133 ? 6.738 -3.058 0.327 1.00 98.00 133 ILE A C 1
ATOM 1001 O O . ILE A 1 133 ? 5.794 -2.550 -0.273 1.00 98.00 133 ILE A O 1
ATOM 1005 N N . ARG A 1 134 ? 7.958 -2.508 0.276 1.00 98.38 134 ARG A N 1
ATOM 1006 C CA . ARG A 1 134 ? 8.286 -1.343 -0.564 1.00 98.38 134 ARG A CA 1
ATOM 1007 C C . ARG A 1 134 ? 8.723 -1.792 -1.956 1.00 98.38 134 ARG A C 1
ATOM 1009 O O . ARG A 1 134 ? 9.871 -2.188 -2.137 1.00 98.38 134 ARG A O 1
ATOM 1016 N N . SER A 1 135 ? 7.853 -1.655 -2.957 1.00 98.25 135 SER A N 1
ATOM 1017 C CA . SER A 1 135 ? 8.200 -2.035 -4.339 1.00 98.25 135 SER A CA 1
ATOM 1018 C C . SER A 1 135 ? 9.362 -1.220 -4.928 1.00 98.25 135 SER A C 1
ATOM 1020 O O . SER A 1 135 ? 10.055 -1.703 -5.817 1.00 98.25 135 SER A O 1
ATOM 1022 N N . CYS A 1 136 ? 9.634 -0.014 -4.415 1.00 98.12 136 CYS A N 1
ATOM 1023 C CA . CYS A 1 136 ? 10.777 0.790 -4.862 1.00 98.12 136 CYS A CA 1
ATOM 1024 C C . CYS A 1 136 ? 12.141 0.268 -4.370 1.00 98.12 136 CYS A C 1
ATOM 1026 O O . CYS A 1 136 ? 13.167 0.781 -4.797 1.00 98.12 136 CYS A O 1
ATOM 1028 N N . LEU A 1 137 ? 12.170 -0.698 -3.444 1.00 97.81 137 LEU A N 1
ATOM 1029 C CA . LEU A 1 137 ? 13.404 -1.287 -2.905 1.00 97.81 137 LEU A CA 1
ATOM 1030 C C . LEU A 1 137 ? 13.654 -2.717 -3.401 1.00 97.81 137 LEU A C 1
ATOM 1032 O O . LEU A 1 137 ? 14.571 -3.379 -2.921 1.00 97.81 137 LEU A O 1
ATOM 1036 N N . ILE A 1 138 ? 12.842 -3.198 -4.344 1.00 96.50 138 ILE A N 1
ATOM 1037 C CA . ILE A 1 138 ? 12.972 -4.531 -4.930 1.00 96.50 138 ILE A CA 1
ATOM 1038 C C . ILE A 1 138 ? 13.088 -4.390 -6.442 1.00 96.50 138 ILE A C 1
ATOM 1040 O O . ILE A 1 138 ? 12.383 -3.595 -7.066 1.00 96.50 138 ILE A O 1
ATOM 1044 N N . LEU A 1 139 ? 13.983 -5.170 -7.039 1.00 96.31 139 LEU A N 1
ATOM 1045 C CA . LEU A 1 139 ? 14.102 -5.281 -8.485 1.00 96.31 139 LEU A CA 1
ATOM 1046 C C . LEU A 1 139 ? 12.987 -6.185 -9.005 1.00 96.31 139 LEU A C 1
ATOM 1048 O O . LEU A 1 139 ? 12.726 -7.250 -8.456 1.00 96.31 139 LEU A O 1
ATOM 1052 N N . ALA A 1 140 ? 12.359 -5.813 -10.110 1.00 94.69 140 ALA A N 1
ATOM 1053 C CA . ALA A 1 140 ? 11.260 -6.572 -10.695 1.00 94.69 140 ALA A CA 1
ATOM 1054 C C . ALA A 1 140 ? 11.654 -8.013 -11.076 1.00 94.69 140 ALA A C 1
ATOM 1056 O O . ALA A 1 140 ? 10.826 -8.914 -11.011 1.00 94.69 140 ALA A O 1
ATOM 1057 N N . VAL A 1 141 ? 12.930 -8.263 -11.393 1.00 93.38 141 VAL A N 1
ATOM 1058 C CA . VAL A 1 141 ? 13.449 -9.625 -11.615 1.00 93.38 141 VAL A CA 1
ATOM 1059 C C . VAL A 1 141 ? 13.432 -10.499 -10.355 1.00 93.38 141 VAL A C 1
ATOM 1061 O O . VAL A 1 141 ? 13.382 -11.716 -10.474 1.00 93.38 141 VAL A O 1
ATOM 1064 N N . GLN A 1 142 ? 13.446 -9.905 -9.157 1.00 93.50 142 GLN A N 1
ATOM 1065 C CA . GLN A 1 142 ? 13.313 -10.629 -7.887 1.00 93.50 142 GLN A CA 1
ATOM 1066 C C . GLN A 1 142 ? 11.858 -11.018 -7.592 1.00 93.50 142 GLN A C 1
ATOM 1068 O O . GLN A 1 142 ? 11.626 -11.846 -6.723 1.00 93.50 142 GLN A O 1
ATOM 1073 N N . ALA A 1 143 ? 10.886 -10.445 -8.311 1.00 93.31 143 ALA A N 1
ATOM 1074 C CA . ALA A 1 143 ? 9.474 -10.813 -8.207 1.00 93.31 143 ALA A CA 1
ATOM 1075 C C . ALA A 1 143 ? 9.105 -12.030 -9.078 1.00 93.31 143 ALA A C 1
ATOM 1077 O O . ALA A 1 143 ? 7.943 -12.427 -9.135 1.00 93.31 143 ALA A O 1
ATOM 1078 N N . GLU A 1 144 ? 10.070 -12.620 -9.789 1.00 91.25 144 GLU A N 1
ATOM 1079 C CA . GLU A 1 144 ? 9.836 -13.829 -10.574 1.00 91.25 144 GLU A CA 1
ATOM 1080 C C . GLU A 1 144 ? 9.376 -14.984 -9.673 1.00 91.25 144 GLU A C 1
ATOM 1082 O O . GLU A 1 144 ? 10.007 -15.281 -8.663 1.00 91.25 144 GLU A O 1
ATOM 1087 N N . GLY A 1 145 ? 8.279 -15.645 -10.052 1.00 88.62 145 GLY A N 1
ATOM 1088 C CA . GLY A 1 145 ? 7.703 -16.751 -9.278 1.00 88.62 145 GLY A CA 1
ATOM 1089 C C . GLY A 1 145 ? 6.897 -16.333 -8.043 1.00 88.62 145 GLY A C 1
ATOM 1090 O O . GLY A 1 145 ? 6.293 -17.200 -7.417 1.00 88.62 145 GLY A O 1
ATOM 1091 N N . HIS A 1 146 ? 6.836 -15.037 -7.737 1.00 93.88 146 HIS A N 1
ATOM 1092 C CA . HIS A 1 146 ? 6.075 -14.484 -6.621 1.00 93.88 146 HIS A CA 1
ATOM 1093 C C . HIS A 1 146 ? 4.734 -13.891 -7.070 1.00 93.88 146 HIS A C 1
ATOM 1095 O O . HIS A 1 146 ? 4.528 -13.566 -8.249 1.00 93.88 146 HIS A O 1
ATOM 1101 N N . GLU A 1 147 ? 3.818 -13.742 -6.114 1.00 95.75 147 GLU A N 1
ATOM 1102 C CA . GLU A 1 147 ? 2.534 -13.079 -6.313 1.00 95.75 147 GLU A CA 1
ATOM 1103 C C . GLU A 1 147 ? 2.579 -11.649 -5.772 1.00 95.75 147 GLU A C 1
ATOM 1105 O O . GLU A 1 147 ? 2.790 -11.407 -4.586 1.00 95.75 147 GLU A O 1
ATOM 1110 N N . VAL A 1 148 ? 2.360 -10.684 -6.661 1.00 97.94 148 VAL A N 1
ATOM 1111 C CA . VAL A 1 148 ? 2.267 -9.265 -6.333 1.00 97.94 148 VAL A CA 1
ATOM 1112 C C . VAL A 1 148 ? 0.812 -8.830 -6.432 1.00 97.94 148 VAL A C 1
ATOM 1114 O O . VAL A 1 148 ? 0.166 -9.024 -7.458 1.00 97.94 148 VAL A O 1
ATOM 1117 N N . MET A 1 149 ? 0.293 -8.188 -5.394 1.00 98.19 149 MET A N 1
ATOM 1118 C CA . MET A 1 149 ? -1.021 -7.553 -5.424 1.00 98.19 149 MET A CA 1
ATOM 1119 C C . MET A 1 149 ? -0.885 -6.046 -5.208 1.00 98.19 149 MET A C 1
ATOM 1121 O O . MET A 1 149 ? -0.254 -5.577 -4.256 1.00 98.19 149 MET A O 1
ATOM 1125 N N . THR A 1 150 ? -1.472 -5.286 -6.125 1.00 98.44 150 THR A N 1
ATOM 1126 C CA . THR A 1 150 ? -1.538 -3.824 -6.111 1.00 98.44 150 THR A CA 1
ATOM 1127 C C . THR A 1 150 ? -2.942 -3.359 -5.714 1.00 98.44 150 THR A C 1
ATOM 1129 O O . THR A 1 150 ? -3.837 -4.165 -5.458 1.00 98.44 150 THR A O 1
ATOM 1132 N N . ILE A 1 151 ? -3.155 -2.042 -5.645 1.00 98.00 151 ILE A N 1
ATOM 1133 C CA . ILE A 1 151 ? -4.440 -1.466 -5.220 1.00 98.00 151 ILE A CA 1
ATOM 1134 C C . ILE A 1 151 ? -5.574 -1.819 -6.190 1.00 98.00 151 ILE A C 1
ATOM 1136 O O . ILE A 1 151 ? -6.716 -1.996 -5.773 1.00 98.00 151 ILE A O 1
ATOM 1140 N N . GLU A 1 152 ? -5.240 -1.962 -7.470 1.00 97.19 152 GLU A N 1
ATOM 1141 C CA . GLU A 1 152 ? -6.138 -2.368 -8.547 1.00 97.19 152 GLU A CA 1
ATOM 1142 C C . GLU A 1 152 ? -6.637 -3.809 -8.381 1.00 97.19 152 GLU A C 1
ATOM 1144 O O . GLU A 1 152 ? -7.691 -4.143 -8.905 1.00 97.19 152 GLU A O 1
ATOM 1149 N N . GLY A 1 153 ? -5.904 -4.655 -7.648 1.00 96.06 153 GLY A N 1
ATOM 1150 C CA . GLY A 1 153 ? -6.268 -6.053 -7.414 1.00 96.06 153 GLY A CA 1
ATOM 1151 C C . GLY A 1 153 ? -7.233 -6.285 -6.250 1.00 96.06 153 GLY A C 1
ATOM 1152 O O . GLY A 1 153 ? -7.670 -7.415 -6.064 1.00 96.06 153 GLY A O 1
ATOM 1153 N N . LEU A 1 154 ? -7.555 -5.259 -5.450 1.00 94.88 154 LEU A N 1
ATOM 1154 C CA . LEU A 1 154 ? -8.367 -5.430 -4.235 1.00 94.88 154 LEU A CA 1
ATOM 1155 C C . LEU A 1 154 ? -9.873 -5.510 -4.485 1.00 94.88 154 LEU A C 1
ATOM 1157 O O . LEU A 1 154 ? -10.583 -6.124 -3.692 1.00 94.88 154 LEU A O 1
ATOM 1161 N N . ALA A 1 155 ? -10.366 -4.863 -5.538 1.00 89.50 155 ALA A N 1
ATOM 1162 C CA . ALA A 1 155 ? -11.778 -4.873 -5.891 1.00 89.50 155 ALA A CA 1
ATOM 1163 C C . ALA A 1 155 ? -11.957 -5.475 -7.281 1.00 89.50 155 ALA A C 1
ATOM 1165 O O . ALA A 1 155 ? -11.176 -5.212 -8.195 1.00 89.50 155 ALA A O 1
ATOM 1166 N N . VAL A 1 156 ? -13.015 -6.268 -7.438 1.00 81.81 156 VAL A N 1
ATOM 1167 C CA . VAL A 1 156 ? -13.444 -6.746 -8.753 1.00 81.81 156 VAL A CA 1
ATOM 1168 C C . VAL A 1 156 ? -13.970 -5.542 -9.549 1.00 81.81 156 VAL A C 1
ATOM 1170 O O . VAL A 1 156 ? -14.638 -4.690 -8.956 1.00 81.81 156 VAL A O 1
ATOM 1173 N N . PRO A 1 157 ? -13.703 -5.442 -10.865 1.00 80.81 157 PRO A N 1
ATOM 1174 C CA . PRO A 1 157 ? -14.312 -4.417 -11.711 1.00 80.81 157 PRO A CA 1
ATOM 1175 C C . PRO A 1 157 ? -15.835 -4.381 -11.534 1.00 80.81 157 PRO A C 1
ATOM 1177 O O . PRO A 1 157 ? -16.476 -5.430 -11.549 1.00 80.81 157 PRO A O 1
ATOM 1180 N N . ASP A 1 158 ? -16.387 -3.185 -11.312 1.00 81.94 158 ASP A N 1
ATOM 1181 C CA . ASP A 1 158 ? -17.815 -2.934 -11.038 1.00 81.94 158 ASP A CA 1
ATOM 1182 C C . ASP A 1 158 ? -18.401 -3.684 -9.820 1.00 81.94 158 ASP A C 1
ATOM 1184 O O . ASP A 1 158 ? -19.614 -3.705 -9.605 1.00 81.94 158 ASP A O 1
ATOM 1188 N N . GLY A 1 159 ? -17.539 -4.289 -8.999 1.00 86.56 159 GLY A N 1
ATOM 1189 C CA . GLY A 1 159 ? -17.897 -4.976 -7.768 1.00 86.56 159 GLY A CA 1
ATOM 1190 C C . GLY A 1 159 ? -17.917 -4.056 -6.544 1.00 86.56 159 GLY A C 1
ATOM 1191 O O . GLY A 1 159 ? -17.578 -2.870 -6.626 1.00 86.56 159 GLY A O 1
ATOM 1192 N N . PRO A 1 160 ? -18.302 -4.596 -5.373 1.00 91.88 160 PRO A N 1
ATOM 1193 C CA . PRO A 1 160 ? -18.187 -3.860 -4.124 1.00 91.88 160 PRO A CA 1
ATOM 1194 C C . PRO A 1 160 ? -16.721 -3.511 -3.839 1.00 91.88 160 PRO A C 1
ATOM 1196 O O . PRO A 1 160 ? -15.799 -4.255 -4.185 1.00 91.88 160 PRO A O 1
ATOM 1199 N N . LEU A 1 161 ? -16.514 -2.374 -3.175 1.00 95.00 161 LEU A N 1
ATOM 1200 C CA . LEU A 1 161 ? -15.197 -1.998 -2.675 1.00 95.00 161 LEU A CA 1
ATOM 1201 C C . LEU A 1 161 ? -14.703 -3.031 -1.662 1.00 95.00 161 LEU A C 1
ATOM 1203 O O . LEU A 1 161 ? -15.479 -3.565 -0.870 1.00 95.00 161 LEU A O 1
ATOM 1207 N N . HIS A 1 162 ? -13.389 -3.238 -1.624 1.00 96.56 162 HIS A N 1
ATOM 1208 C CA . HIS A 1 162 ? -12.773 -3.988 -0.537 1.00 96.56 162 HIS A CA 1
ATOM 1209 C C . HIS A 1 162 ? -13.109 -3.317 0.815 1.00 96.56 162 HIS A C 1
ATOM 1211 O O . HIS A 1 162 ? -13.067 -2.082 0.878 1.00 96.56 162 HIS A O 1
ATOM 1217 N N . PRO A 1 163 ? -13.355 -4.057 1.917 1.00 97.31 163 PRO A N 1
ATOM 1218 C CA . PRO A 1 163 ? -13.711 -3.477 3.222 1.00 97.31 163 PRO A CA 1
ATOM 1219 C C . PRO A 1 163 ? -12.795 -2.332 3.676 1.00 97.31 163 PRO A C 1
ATOM 1221 O O . PRO A 1 163 ? -13.251 -1.301 4.167 1.00 97.31 163 PRO A O 1
ATOM 1224 N N . VAL A 1 164 ? -11.487 -2.461 3.430 1.00 98.06 164 VAL A N 1
ATOM 1225 C CA . VAL A 1 164 ? -10.507 -1.394 3.701 1.00 98.06 164 VAL A CA 1
ATOM 1226 C C . VAL A 1 164 ? -10.731 -0.159 2.816 1.00 98.06 164 VAL A C 1
ATOM 1228 O O . VAL A 1 164 ? -10.703 0.962 3.319 1.00 98.06 164 VAL A O 1
ATOM 1231 N N . GLN A 1 165 ? -10.982 -0.324 1.514 1.00 98.12 165 GLN A N 1
ATOM 1232 C CA . GLN A 1 165 ? -11.276 0.801 0.614 1.00 98.12 165 GLN A CA 1
ATOM 1233 C C . GLN A 1 165 ? -12.574 1.509 1.028 1.00 98.12 165 GLN A C 1
ATOM 1235 O O . GLN A 1 165 ? -12.600 2.739 1.115 1.00 98.12 165 GLN A O 1
ATOM 1240 N N . GLN A 1 166 ? -13.618 0.739 1.349 1.00 97.75 166 GLN A N 1
ATOM 1241 C CA . GLN A 1 166 ? -14.885 1.263 1.853 1.00 97.75 166 GLN A CA 1
ATOM 1242 C C . GLN A 1 166 ? -14.685 2.059 3.148 1.00 97.75 166 GLN A C 1
ATOM 1244 O O . GLN A 1 166 ? -15.137 3.198 3.250 1.00 97.75 166 GLN A O 1
ATOM 1249 N N . ALA A 1 167 ? -13.933 1.523 4.109 1.00 98.44 167 ALA A N 1
ATOM 1250 C CA . ALA A 1 167 ? -13.662 2.209 5.365 1.00 98.44 167 ALA A CA 1
ATOM 1251 C C . ALA A 1 167 ? -12.892 3.528 5.175 1.00 98.44 167 ALA A C 1
ATOM 1253 O O . ALA A 1 167 ? -13.194 4.525 5.836 1.00 98.44 167 ALA A O 1
ATOM 1254 N N . PHE A 1 168 ? -11.918 3.567 4.257 1.00 98.50 168 PHE A N 1
ATOM 1255 C CA . PHE A 1 168 ? -11.203 4.801 3.912 1.00 98.50 168 PHE A CA 1
ATOM 1256 C C . PHE A 1 168 ? -12.130 5.846 3.288 1.00 98.50 168 PHE A C 1
ATOM 1258 O O . PHE A 1 168 ? -11.972 7.034 3.579 1.00 98.50 168 PHE A O 1
ATOM 1265 N N . HIS A 1 169 ? -13.101 5.422 2.477 1.00 97.81 169 HIS A N 1
ATOM 1266 C CA . HIS A 1 169 ? -14.129 6.305 1.936 1.00 97.81 169 HIS A CA 1
ATOM 1267 C C . HIS A 1 169 ? -15.041 6.854 3.047 1.00 97.81 169 HIS A C 1
ATOM 1269 O O . HIS A 1 169 ? -15.105 8.068 3.240 1.00 97.81 169 HIS A O 1
ATOM 1275 N N . GLU A 1 170 ? -15.661 5.977 3.844 1.00 98.38 170 GLU A N 1
ATOM 1276 C CA . GLU A 1 170 ? -16.596 6.347 4.919 1.00 98.38 170 GLU A CA 1
ATOM 1277 C C . GLU A 1 170 ? -15.948 7.276 5.963 1.00 98.38 170 GLU A C 1
ATOM 1279 O O . GLU A 1 170 ? -16.515 8.292 6.373 1.00 98.38 170 GLU A O 1
ATOM 1284 N N . CYS A 1 171 ? -14.712 6.976 6.369 1.00 98.62 171 CYS A N 1
ATOM 1285 C CA . CYS A 1 171 ? -14.031 7.684 7.455 1.00 98.62 171 CYS A CA 1
ATOM 1286 C C . CYS A 1 171 ? -13.251 8.928 7.009 1.00 98.62 171 CYS A C 1
ATOM 1288 O O . CYS A 1 171 ? -12.588 9.553 7.848 1.00 98.62 171 CYS A O 1
ATOM 1290 N N . HIS A 1 172 ? -13.304 9.289 5.720 1.00 98.19 172 HIS A N 1
ATOM 1291 C CA . HIS A 1 172 ? -12.476 10.345 5.126 1.00 98.19 172 HIS A CA 1
ATOM 1292 C C . HIS A 1 172 ? -10.972 10.099 5.371 1.00 98.19 172 HIS A C 1
ATOM 1294 O O . HIS A 1 172 ? -10.205 10.988 5.759 1.00 98.19 172 HIS A O 1
ATOM 1300 N N . GLY A 1 173 ? -10.539 8.852 5.167 1.00 98.19 173 GLY A N 1
ATOM 1301 C CA . GLY A 1 173 ? -9.157 8.387 5.325 1.00 98.19 173 GLY A CA 1
ATOM 1302 C C . GLY A 1 173 ? -8.188 8.908 4.255 1.00 98.19 173 GLY A C 1
ATOM 1303 O O . GLY A 1 173 ? -7.005 8.574 4.284 1.00 98.19 173 GLY A O 1
ATOM 1304 N N . LEU A 1 174 ? -8.651 9.737 3.314 1.00 98.12 174 LEU A N 1
ATOM 1305 C CA . LEU A 1 174 ? -7.838 10.340 2.261 1.00 98.12 174 LEU A CA 1
ATOM 1306 C C . LEU A 1 174 ? -8.262 11.778 1.931 1.00 98.12 174 LEU A C 1
ATOM 1308 O O . LEU A 1 174 ? -9.356 12.215 2.270 1.00 98.12 174 LEU A O 1
ATOM 1312 N N . GLN A 1 175 ? -7.369 12.499 1.246 1.00 98.38 175 GLN A N 1
ATOM 1313 C CA . GLN A 1 175 ? -7.650 13.797 0.615 1.00 98.38 175 GLN A CA 1
ATOM 1314 C C . GLN A 1 175 ? -7.088 13.811 -0.811 1.00 98.38 175 GLN A C 1
ATOM 1316 O O . GLN A 1 175 ? -7.798 13.465 -1.743 1.00 98.38 175 GLN A O 1
ATOM 1321 N N . CYS A 1 176 ? -5.791 14.106 -0.988 1.00 98.38 176 CYS A N 1
ATOM 1322 C CA . CYS A 1 176 ? -5.162 14.114 -2.317 1.00 98.38 176 CYS A CA 1
ATOM 1323 C C . CYS A 1 176 ? -5.065 12.725 -2.973 1.00 98.38 176 CYS A C 1
ATOM 1325 O O . CYS A 1 176 ? -4.708 12.631 -4.140 1.00 98.38 176 CYS A O 1
ATOM 1327 N N . GLY A 1 177 ? -5.298 11.650 -2.215 1.00 98.19 177 GLY A N 1
ATOM 1328 C CA . GLY A 1 177 ? -5.259 10.269 -2.701 1.00 98.19 177 GLY A CA 1
ATOM 1329 C C . GLY A 1 177 ? -3.860 9.680 -2.916 1.00 98.19 177 GLY A C 1
ATOM 1330 O O . GLY A 1 177 ? -3.734 8.470 -3.050 1.00 98.19 177 GLY A O 1
ATOM 1331 N N . PHE A 1 178 ? -2.788 10.479 -2.901 1.00 98.69 178 PHE A N 1
ATOM 1332 C CA . PHE A 1 178 ? -1.460 10.009 -3.322 1.00 98.69 178 PHE A CA 1
ATOM 1333 C C . PHE A 1 178 ? -0.887 8.883 -2.441 1.00 98.69 178 PHE A C 1
ATOM 1335 O O . PHE A 1 178 ? -0.425 7.864 -2.939 1.00 98.69 178 PHE A O 1
ATOM 1342 N N . CYS A 1 179 ? -0.941 9.013 -1.117 1.00 98.50 179 CYS A N 1
ATOM 1343 C CA . CYS A 1 179 ? -0.468 7.951 -0.220 1.00 98.50 179 CYS A CA 1
ATOM 1344 C C . CYS A 1 179 ? -1.479 6.803 -0.045 1.00 98.50 179 CYS A C 1
ATOM 1346 O O . CYS A 1 179 ? -1.143 5.775 0.537 1.00 98.50 179 CYS A O 1
ATOM 1348 N N . THR A 1 180 ? -2.725 6.985 -0.490 1.00 98.69 180 THR A N 1
ATOM 1349 C CA . THR A 1 180 ? -3.852 6.111 -0.139 1.00 98.69 180 THR A CA 1
ATOM 1350 C C . THR A 1 180 ? -3.676 4.666 -0.607 1.00 98.69 180 THR A C 1
ATOM 1352 O O . THR A 1 180 ? -3.901 3.787 0.220 1.00 98.69 180 THR A O 1
ATOM 1355 N N . PRO A 1 181 ? -3.207 4.382 -1.838 1.00 98.62 181 PRO A N 1
ATOM 1356 C CA . PRO A 1 181 ? -2.919 3.015 -2.275 1.00 98.62 181 PRO A CA 1
ATOM 1357 C C . PRO A 1 181 ? -1.981 2.265 -1.324 1.00 98.62 181 PRO A C 1
ATOM 1359 O O . PRO A 1 181 ? -2.266 1.135 -0.933 1.00 98.62 181 PRO A O 1
ATOM 1362 N N . GLY A 1 182 ? -0.907 2.930 -0.883 1.00 98.56 182 GLY A N 1
ATOM 1363 C CA . GLY A 1 182 ? 0.062 2.339 0.035 1.00 98.56 182 GLY A CA 1
ATOM 1364 C C . GLY A 1 182 ? -0.522 2.060 1.421 1.00 98.56 182 GLY A C 1
ATOM 1365 O O . GLY A 1 182 ? -0.350 0.965 1.950 1.00 98.56 182 GLY A O 1
ATOM 1366 N N . PHE A 1 183 ? -1.285 3.012 1.973 1.00 98.75 183 PHE A N 1
ATOM 1367 C CA . PHE A 1 183 ? -1.995 2.812 3.240 1.00 98.75 183 PHE A CA 1
ATOM 1368 C C . PHE A 1 183 ? -2.988 1.656 3.173 1.00 98.75 183 PHE A C 1
ATOM 1370 O O . PHE A 1 183 ? -2.998 0.825 4.073 1.00 98.75 183 PHE A O 1
ATOM 1377 N N . VAL A 1 184 ? -3.816 1.600 2.128 1.00 98.69 184 VAL A N 1
ATOM 1378 C CA . VAL A 1 184 ? -4.834 0.555 1.986 1.00 98.69 184 VAL A CA 1
ATOM 1379 C C . VAL A 1 184 ? -4.172 -0.821 1.974 1.00 98.69 184 VAL A C 1
ATOM 1381 O O . VAL A 1 184 ? -4.583 -1.680 2.744 1.00 98.69 184 VAL A O 1
ATOM 1384 N N . LEU A 1 185 ? -3.111 -1.020 1.186 1.00 98.62 185 LEU A N 1
ATOM 1385 C CA . LEU A 1 185 ? -2.420 -2.313 1.125 1.00 98.62 185 LEU A CA 1
ATOM 1386 C C . LEU A 1 185 ? -1.694 -2.656 2.433 1.00 98.62 185 LEU A C 1
ATOM 1388 O O . LEU A 1 185 ? -1.756 -3.800 2.872 1.00 98.62 185 LEU A O 1
ATOM 1392 N N . SER A 1 186 ? -1.079 -1.686 3.118 1.00 98.50 186 SER A N 1
ATOM 1393 C CA . SER A 1 186 ? -0.527 -1.933 4.459 1.00 98.50 186 SER A CA 1
ATOM 1394 C C . SER A 1 186 ? -1.594 -2.344 5.470 1.00 98.50 186 SER A C 1
ATOM 1396 O O . SER A 1 186 ? -1.349 -3.230 6.279 1.00 98.50 186 SER A O 1
ATOM 1398 N N . VAL A 1 187 ? -2.785 -1.744 5.412 1.00 98.50 187 VAL A N 1
ATOM 1399 C CA . VAL A 1 187 ? -3.898 -2.094 6.304 1.00 98.50 187 VAL A CA 1
ATOM 1400 C C . VAL A 1 187 ? -4.482 -3.462 5.958 1.00 98.50 187 VAL A C 1
ATOM 1402 O O . VAL A 1 187 ? -4.834 -4.202 6.869 1.00 98.50 187 VAL A O 1
ATOM 1405 N N . VAL A 1 188 ? -4.543 -3.837 4.676 1.00 98.31 188 VAL A N 1
ATOM 1406 C CA . VAL A 1 188 ? -4.906 -5.206 4.271 1.00 98.31 188 VAL A CA 1
ATOM 1407 C C . VAL A 1 188 ? -3.942 -6.219 4.895 1.00 98.31 188 VAL A C 1
ATOM 1409 O O . VAL A 1 188 ? -4.401 -7.165 5.525 1.00 98.31 188 VAL A O 1
ATOM 1412 N N . GLY A 1 189 ? -2.629 -5.982 4.794 1.00 97.62 189 GLY A N 1
ATOM 1413 C CA . GLY A 1 189 ? -1.619 -6.833 5.435 1.00 97.62 189 GLY A CA 1
ATOM 1414 C C . GLY A 1 189 ? -1.775 -6.895 6.959 1.00 97.62 189 GLY A C 1
ATOM 1415 O O . GLY A 1 189 ? -1.843 -7.980 7.526 1.00 97.62 189 GLY A O 1
ATOM 1416 N N . LEU A 1 190 ? -1.932 -5.738 7.615 1.00 98.06 190 LEU A N 1
ATOM 1417 C CA . LEU A 1 190 ? -2.158 -5.659 9.063 1.00 98.06 190 LEU A CA 1
ATOM 1418 C C . LEU A 1 190 ? -3.375 -6.484 9.501 1.00 98.06 190 LEU A C 1
ATOM 1420 O O . LEU A 1 190 ? -3.290 -7.222 10.475 1.00 98.06 190 LEU A O 1
ATOM 1424 N N . LEU A 1 191 ? -4.510 -6.352 8.811 1.00 97.94 191 LEU A N 1
ATOM 1425 C CA . LEU A 1 191 ? -5.750 -7.029 9.199 1.00 97.94 191 LEU A CA 1
ATOM 1426 C C . LEU A 1 191 ? -5.743 -8.528 8.884 1.00 97.94 191 LEU A C 1
ATOM 1428 O O . LEU A 1 191 ? -6.489 -9.271 9.519 1.00 97.94 191 LEU A O 1
ATOM 1432 N N . ALA A 1 192 ? -4.903 -8.978 7.948 1.00 96.38 192 ALA A N 1
ATOM 1433 C CA . ALA A 1 192 ? -4.680 -10.400 7.711 1.00 96.38 192 ALA A CA 1
ATOM 1434 C C . ALA A 1 192 ? -3.975 -11.070 8.906 1.00 96.38 192 ALA A C 1
ATOM 1436 O O . ALA A 1 192 ? -4.326 -12.187 9.279 1.00 96.38 192 ALA A O 1
ATOM 1437 N N . GLU A 1 193 ? -3.022 -10.379 9.538 1.00 95.69 193 GLU A N 1
ATOM 1438 C CA . GLU A 1 193 ? -2.293 -10.877 10.716 1.00 95.69 193 GLU A CA 1
ATOM 1439 C C . GLU A 1 193 ? -3.034 -10.599 12.033 1.00 95.69 193 GLU A C 1
ATOM 1441 O O . GLU A 1 193 ? -3.016 -11.398 12.975 1.00 95.69 193 GLU A O 1
ATOM 1446 N N . HIS A 1 194 ? -3.703 -9.452 12.111 1.00 96.50 194 HIS A N 1
ATOM 1447 C CA . HIS A 1 194 ? -4.401 -8.960 13.290 1.00 96.50 194 HIS A CA 1
ATOM 1448 C C . HIS A 1 194 ? -5.812 -8.500 12.909 1.00 96.50 194 HIS A C 1
ATOM 1450 O O . HIS A 1 194 ? -6.039 -7.303 12.733 1.00 96.50 194 HIS A O 1
ATOM 1456 N N . PRO A 1 195 ? -6.802 -9.413 12.844 1.00 96.50 195 PRO A N 1
ATOM 1457 C CA . PRO A 1 195 ? -8.180 -9.055 12.494 1.00 96.50 195 PRO A CA 1
ATOM 1458 C C . PRO A 1 195 ? -8.823 -8.040 13.454 1.00 96.50 195 PRO A C 1
ATOM 1460 O O . PRO A 1 195 ? -9.791 -7.363 13.103 1.00 96.50 195 PRO A O 1
ATOM 1463 N N . HIS A 1 196 ? -8.309 -7.942 14.686 1.00 96.06 196 HIS A N 1
ATOM 1464 C CA . HIS A 1 196 ? -8.747 -7.007 15.727 1.00 96.06 196 HIS A CA 1
ATOM 1465 C C . HIS A 1 196 ? -7.532 -6.280 16.320 1.00 96.06 196 HIS A C 1
ATOM 1467 O O . HIS A 1 196 ? -7.129 -6.587 17.444 1.00 96.06 196 HIS A O 1
ATOM 1473 N N . PRO A 1 197 ? -6.909 -5.358 15.568 1.00 97.56 197 PRO A N 1
ATOM 1474 C CA . PRO A 1 197 ? -5.677 -4.726 16.008 1.00 97.56 197 PRO A CA 1
ATOM 1475 C C . PRO A 1 197 ? -5.956 -3.762 17.169 1.00 97.56 197 PRO A C 1
ATOM 1477 O O . PRO A 1 197 ? -6.944 -3.021 17.155 1.00 97.56 197 PRO A O 1
ATOM 1480 N N . THR A 1 198 ? -5.075 -3.738 18.167 1.00 98.12 198 THR A N 1
ATOM 1481 C CA . THR A 1 198 ? -5.094 -2.695 19.202 1.00 98.12 198 THR A CA 1
ATOM 1482 C C . THR A 1 198 ? -4.703 -1.339 18.602 1.00 98.12 198 THR A C 1
ATOM 1484 O O . THR A 1 198 ? -4.101 -1.294 17.525 1.00 98.12 198 THR A O 1
ATOM 1487 N N . PRO A 1 199 ? -4.991 -0.209 19.272 1.00 97.62 199 PRO A N 1
ATOM 1488 C CA . PRO A 1 199 ? -4.541 1.104 18.808 1.00 97.62 199 PRO A CA 1
ATOM 1489 C C . PRO A 1 199 ? -3.031 1.175 18.529 1.00 97.62 199 PRO A C 1
ATOM 1491 O O . PRO A 1 199 ? -2.617 1.788 17.549 1.00 97.62 199 PRO A O 1
ATOM 1494 N N . GLU A 1 200 ? -2.217 0.504 19.342 1.00 98.00 200 GLU A N 1
ATOM 1495 C CA . GLU A 1 200 ? -0.763 0.430 19.178 1.00 98.00 200 GLU A CA 1
ATOM 1496 C C . GLU A 1 200 ? -0.379 -0.373 17.930 1.00 98.00 200 GLU A C 1
ATOM 1498 O O . GLU A 1 200 ? 0.491 0.051 17.174 1.00 98.00 200 GLU A O 1
ATOM 1503 N N . GLN A 1 201 ? -1.059 -1.495 17.668 1.00 98.19 201 GLN A N 1
ATOM 1504 C CA . GLN A 1 201 ? -0.853 -2.279 16.445 1.00 98.19 201 GLN A CA 1
ATOM 1505 C C . GLN A 1 201 ? -1.304 -1.520 15.194 1.00 98.19 201 GLN A C 1
ATOM 1507 O O . GLN A 1 201 ? -0.672 -1.638 14.147 1.00 98.19 201 GLN A O 1
ATOM 1512 N N . VAL A 1 202 ? -2.371 -0.719 15.291 1.00 98.31 202 VAL A N 1
ATOM 1513 C CA . VAL A 1 202 ? -2.789 0.174 14.202 1.00 98.31 202 VAL A CA 1
ATOM 1514 C C . VAL A 1 202 ? -1.701 1.200 13.916 1.00 98.31 202 VAL A C 1
ATOM 1516 O O . VAL A 1 202 ? -1.334 1.375 12.756 1.00 98.31 202 VAL A O 1
ATOM 1519 N N . ASP A 1 203 ? -1.179 1.857 14.951 1.00 97.75 203 ASP A N 1
ATOM 1520 C CA . ASP A 1 203 ? -0.127 2.861 14.807 1.00 97.75 203 ASP A CA 1
ATOM 1521 C C . ASP A 1 203 ? 1.145 2.276 14.201 1.00 97.75 203 ASP A C 1
ATOM 1523 O O . ASP A 1 203 ? 1.683 2.854 13.256 1.00 97.75 203 ASP A O 1
ATOM 1527 N N . GLU A 1 204 ? 1.574 1.108 14.674 1.00 97.69 204 GLU A N 1
ATOM 1528 C CA . GLU A 1 204 ? 2.733 0.409 14.128 1.00 97.69 204 GLU A CA 1
ATOM 1529 C C . GLU A 1 204 ? 2.495 -0.021 12.674 1.00 97.69 204 GLU A C 1
ATOM 1531 O O . GLU A 1 204 ? 3.297 0.298 11.794 1.00 97.69 204 GLU A O 1
ATOM 1536 N N . GLY A 1 205 ? 1.355 -0.656 12.385 1.00 96.69 205 GLY A N 1
ATOM 1537 C CA . GLY A 1 205 ? 1.032 -1.182 11.057 1.00 96.69 205 GLY A CA 1
ATOM 1538 C C . GLY A 1 205 ? 0.913 -0.108 9.972 1.00 96.69 205 GLY A C 1
ATOM 1539 O O . GLY A 1 205 ? 1.156 -0.379 8.793 1.00 96.69 205 GLY A O 1
ATOM 1540 N N . ILE A 1 206 ? 0.587 1.135 10.346 1.00 97.44 206 ILE A N 1
ATOM 1541 C CA . ILE A 1 206 ? 0.533 2.262 9.405 1.00 97.44 206 ILE A CA 1
ATOM 1542 C C . ILE A 1 206 ? 1.757 3.185 9.470 1.00 97.44 206 ILE A C 1
ATOM 1544 O O . ILE A 1 206 ? 1.891 4.043 8.596 1.00 97.44 206 ILE A O 1
ATOM 1548 N N . SER A 1 207 ? 2.653 3.013 10.450 1.00 97.06 207 SER A N 1
ATOM 1549 C CA . SER A 1 207 ? 3.806 3.896 10.704 1.00 97.06 207 SER A CA 1
ATOM 1550 C C . SER A 1 207 ? 4.735 4.042 9.495 1.00 97.06 207 SER A C 1
ATOM 1552 O O . SER A 1 207 ? 5.314 5.102 9.255 1.00 97.06 207 SER A O 1
ATOM 1554 N N . GLY A 1 208 ? 4.827 2.993 8.678 1.00 96.31 208 GLY A N 1
ATOM 1555 C CA . GLY A 1 208 ? 5.629 2.979 7.465 1.00 96.31 208 GLY A CA 1
ATOM 1556 C C . GLY A 1 208 ? 5.041 3.774 6.287 1.00 96.31 208 GLY A C 1
ATOM 1557 O O . GLY A 1 208 ? 5.679 3.875 5.240 1.00 96.31 208 GLY A O 1
ATOM 1558 N N . ASN A 1 209 ? 3.834 4.324 6.406 1.00 98.44 209 ASN A N 1
ATOM 1559 C CA . ASN A 1 209 ? 3.215 5.132 5.360 1.00 98.44 209 ASN A CA 1
ATOM 1560 C C . ASN A 1 209 ? 3.100 6.583 5.814 1.00 98.44 209 ASN A C 1
ATOM 1562 O O . ASN A 1 209 ? 2.502 6.892 6.841 1.00 98.44 209 ASN A O 1
ATOM 1566 N N . LEU A 1 210 ? 3.638 7.502 5.014 1.00 98.44 210 LEU A N 1
ATOM 1567 C CA . LEU A 1 210 ? 3.589 8.924 5.320 1.00 98.44 210 LEU A CA 1
ATOM 1568 C C . LEU A 1 210 ? 2.400 9.585 4.627 1.00 98.44 210 LEU A C 1
ATOM 1570 O O . LEU A 1 210 ? 2.280 9.568 3.402 1.00 98.44 210 LEU A O 1
ATOM 1574 N N . CYS A 1 211 ? 1.550 10.242 5.416 1.00 98.44 211 CYS A N 1
ATOM 1575 C CA . CYS A 1 211 ? 0.476 11.089 4.915 1.00 98.44 211 CYS A CA 1
ATOM 1576 C C . CYS A 1 211 ? 0.760 12.560 5.213 1.00 98.44 211 CYS A C 1
ATOM 1578 O O . CYS A 1 211 ? 0.977 12.947 6.363 1.00 98.44 211 CYS A O 1
ATOM 1580 N N . ARG A 1 212 ? 0.692 13.413 4.184 1.00 98.31 212 ARG A N 1
ATOM 1581 C CA . ARG A 1 212 ? 0.852 14.863 4.359 1.00 98.31 212 ARG A CA 1
ATOM 1582 C C . ARG A 1 212 ? -0.459 15.606 4.634 1.00 98.31 212 ARG A C 1
ATOM 1584 O O . ARG A 1 212 ? -0.415 16.732 5.116 1.00 98.31 212 ARG A O 1
ATOM 1591 N N . CYS A 1 213 ? -1.601 14.994 4.335 1.00 98.31 213 CYS A N 1
ATOM 1592 C CA . CYS A 1 213 ? -2.884 15.692 4.258 1.00 98.31 213 CYS A CA 1
ATOM 1593 C C . CYS A 1 213 ? -3.790 15.470 5.478 1.00 98.31 213 CYS A C 1
ATOM 1595 O O . CYS A 1 213 ? -4.419 16.409 5.954 1.00 98.31 213 CYS A O 1
ATOM 1597 N N . THR A 1 214 ? -3.881 14.238 5.989 1.00 97.25 214 THR A N 1
ATOM 1598 C CA . THR A 1 214 ? -4.952 13.849 6.930 1.00 97.25 214 THR A CA 1
ATOM 1599 C C . THR A 1 214 ? -4.614 14.058 8.403 1.00 97.25 214 THR A C 1
ATOM 1601 O O . THR A 1 214 ? -5.518 14.089 9.235 1.00 97.25 214 THR A O 1
ATOM 1604 N N . GLY A 1 215 ? -3.327 14.134 8.756 1.00 96.38 215 GLY A N 1
ATOM 1605 C CA . GLY A 1 215 ? -2.902 14.101 10.159 1.00 96.38 215 GLY A CA 1
ATOM 1606 C C . GLY A 1 215 ? -3.207 12.770 10.866 1.00 96.38 215 GLY A C 1
ATOM 1607 O O . GLY A 1 215 ? -3.272 12.741 12.090 1.00 96.38 215 GLY A O 1
ATOM 1608 N N . TYR A 1 216 ? -3.401 11.678 10.113 1.00 98.25 216 TYR A N 1
ATOM 1609 C CA . TYR A 1 216 ? -3.567 10.284 10.567 1.00 98.25 216 TYR A CA 1
ATOM 1610 C C . TYR A 1 216 ? -4.830 9.950 11.374 1.00 98.25 216 TYR A C 1
ATOM 1612 O O . TYR A 1 216 ? -5.240 8.794 11.386 1.00 98.25 216 TYR A O 1
ATOM 1620 N N . ALA A 1 217 ? -5.504 10.917 11.998 1.00 98.12 217 ALA A N 1
ATOM 1621 C CA . ALA A 1 217 ? -6.688 10.640 12.815 1.00 98.12 217 ALA A CA 1
ATOM 1622 C C . ALA A 1 217 ? -7.829 9.977 12.018 1.00 98.12 217 ALA A C 1
ATOM 1624 O O . ALA A 1 217 ? -8.460 9.045 12.511 1.00 98.12 217 ALA A O 1
ATOM 1625 N N . SER A 1 218 ? -8.087 10.419 10.781 1.00 98.38 218 SER A N 1
ATOM 1626 C CA . SER A 1 218 ? -9.099 9.783 9.923 1.00 98.38 218 SER A CA 1
ATOM 1627 C C . SER A 1 218 ? -8.663 8.423 9.386 1.00 98.38 218 SER A C 1
ATOM 1629 O O . SER A 1 218 ? -9.500 7.537 9.244 1.00 98.38 218 SER A O 1
ATOM 1631 N N . ILE A 1 219 ? -7.361 8.231 9.161 1.00 98.69 219 ILE A N 1
ATOM 1632 C CA . ILE A 1 219 ? -6.788 6.944 8.753 1.00 98.69 219 ILE A CA 1
ATOM 1633 C C . ILE A 1 219 ? -6.970 5.918 9.873 1.00 98.69 219 ILE A C 1
ATOM 1635 O O . ILE A 1 219 ? -7.496 4.845 9.619 1.00 98.69 219 ILE A O 1
ATOM 1639 N N . ARG A 1 220 ? -6.642 6.260 11.125 1.00 98.56 220 ARG A N 1
ATOM 1640 C CA . ARG A 1 220 ? -6.863 5.376 12.285 1.00 98.56 220 ARG A CA 1
ATOM 1641 C C . ARG A 1 220 ? -8.324 4.948 12.421 1.00 98.56 220 ARG A C 1
ATOM 1643 O O . ARG A 1 220 ? -8.599 3.770 12.620 1.00 98.56 220 ARG A O 1
ATOM 1650 N N . ARG A 1 221 ? -9.265 5.888 12.252 1.00 98.50 221 ARG A N 1
ATOM 1651 C CA . ARG A 1 221 ? -10.703 5.565 12.221 1.00 98.50 221 ARG A CA 1
ATOM 1652 C C . ARG A 1 221 ? -11.052 4.618 11.075 1.00 98.50 221 ARG A C 1
ATOM 1654 O O . ARG A 1 221 ? -11.801 3.676 11.297 1.00 98.50 221 ARG A O 1
ATOM 1661 N N . ALA A 1 222 ? -10.482 4.832 9.888 1.00 98.69 222 ALA A N 1
ATOM 1662 C CA . ALA A 1 222 ? -10.668 3.936 8.750 1.00 98.69 222 ALA A CA 1
ATOM 1663 C C . ALA A 1 222 ? -10.134 2.522 9.030 1.00 98.69 222 ALA A C 1
ATOM 1665 O O . ALA A 1 222 ? -10.785 1.558 8.655 1.00 98.69 222 ALA A O 1
ATOM 1666 N N . VAL A 1 223 ? -9.001 2.370 9.724 1.00 98.44 223 VAL A N 1
ATOM 1667 C CA . VAL A 1 223 ? -8.487 1.040 10.101 1.00 98.44 223 VAL A CA 1
ATOM 1668 C C . VAL A 1 223 ? -9.442 0.329 11.058 1.00 98.44 223 VAL A C 1
ATOM 1670 O O . VAL A 1 223 ? -9.803 -0.818 10.812 1.00 98.44 223 VAL A O 1
ATOM 1673 N N . ALA A 1 224 ? -9.905 1.017 12.105 1.00 97.75 224 ALA A N 1
ATOM 1674 C CA . ALA A 1 224 ? -10.881 0.453 13.039 1.00 97.75 224 ALA A CA 1
ATOM 1675 C C . ALA A 1 224 ? -12.180 0.049 12.320 1.00 97.75 224 ALA A C 1
ATOM 1677 O O . ALA A 1 224 ? -12.670 -1.064 12.495 1.00 97.75 224 ALA A O 1
ATOM 1678 N N . ARG A 1 225 ? -12.684 0.916 11.434 1.00 98.44 225 ARG A N 1
ATOM 1679 C CA . ARG A 1 225 ? -13.873 0.642 10.624 1.00 98.44 225 ARG A CA 1
ATOM 1680 C C . ARG A 1 225 ? -13.672 -0.534 9.666 1.00 98.44 225 ARG A C 1
ATOM 1682 O O . ARG A 1 225 ? -14.567 -1.358 9.518 1.00 98.44 225 ARG A O 1
ATOM 1689 N N . ALA A 1 226 ? -12.502 -0.652 9.047 1.00 98.19 226 ALA A N 1
ATOM 1690 C CA . ALA A 1 226 ? -12.176 -1.789 8.193 1.00 98.19 226 ALA A CA 1
ATOM 1691 C C . ALA A 1 226 ? -12.186 -3.105 8.983 1.00 98.19 226 ALA A C 1
ATOM 1693 O O . ALA A 1 226 ? -12.743 -4.089 8.511 1.00 98.19 226 ALA A O 1
ATOM 1694 N N . ALA A 1 227 ? -11.649 -3.106 10.207 1.00 97.56 227 ALA A N 1
ATOM 1695 C CA . ALA A 1 227 ? -11.676 -4.270 11.089 1.00 97.56 227 ALA A CA 1
ATOM 1696 C C . ALA A 1 227 ? -13.099 -4.679 11.511 1.00 97.56 227 ALA A C 1
ATOM 1698 O O . ALA A 1 227 ? -13.318 -5.839 11.843 1.00 97.56 227 ALA A O 1
ATOM 1699 N N . GLU A 1 228 ? -14.068 -3.757 11.520 1.00 97.06 228 GLU A N 1
ATOM 1700 C CA . GLU A 1 228 ? -15.491 -4.068 11.717 1.00 97.06 228 GLU A CA 1
ATOM 1701 C C . GLU A 1 228 ? -16.127 -4.661 10.457 1.00 97.06 228 GLU A C 1
ATOM 1703 O O . GLU A 1 228 ? -16.840 -5.659 10.549 1.00 97.06 228 GLU A O 1
ATOM 1708 N N . LEU A 1 229 ? -15.862 -4.054 9.294 1.00 96.06 229 LEU A N 1
ATOM 1709 C CA . LEU A 1 229 ? -16.427 -4.471 8.009 1.00 96.06 229 LEU A CA 1
ATOM 1710 C C . LEU A 1 229 ? -15.925 -5.853 7.575 1.00 96.06 229 LEU A C 1
ATOM 1712 O O . LEU A 1 229 ? -16.710 -6.639 7.067 1.00 96.06 229 LEU A O 1
ATOM 1716 N N . SER A 1 230 ? -14.657 -6.188 7.829 1.00 89.00 230 SER A N 1
ATOM 1717 C CA . SER A 1 230 ? -14.081 -7.496 7.475 1.00 89.00 230 SER A CA 1
ATOM 1718 C C . SER A 1 230 ? -14.610 -8.673 8.310 1.00 89.00 230 SER A C 1
ATOM 1720 O O . SER A 1 230 ? -14.212 -9.809 8.067 1.00 89.00 230 SER A O 1
ATOM 1722 N N . LYS A 1 231 ? -15.456 -8.429 9.322 1.00 76.25 231 LYS A N 1
ATOM 1723 C CA . LYS A 1 231 ? -16.115 -9.496 10.102 1.00 76.25 231 LYS A CA 1
ATOM 1724 C C . LYS A 1 231 ? -17.430 -9.968 9.480 1.00 76.25 231 LYS A C 1
ATOM 1726 O O . LYS A 1 231 ? -17.970 -10.966 9.952 1.00 76.25 231 LYS A O 1
ATOM 1731 N N . GLN A 1 232 ? -17.979 -9.193 8.547 1.00 53.06 232 GLN A N 1
ATOM 1732 C CA . GLN A 1 232 ? -19.273 -9.434 7.903 1.00 53.06 232 GLN A CA 1
ATOM 1733 C C . GLN A 1 232 ? -19.088 -10.297 6.659 1.00 53.06 232 GLN A C 1
ATOM 1735 O O . GLN A 1 232 ? -19.972 -11.152 6.438 1.00 53.06 232 GLN A O 1
#

pLDDT: mean 77.69, std 25.46, range [30.77, 98.75]

Sequence (232 aa):
MVPGVTQEIRDRGGVAAARRLRPRRSRARRRSPGPVRRGANASAGRSEKSHAGLAAQRRRRGQPRISPSPCAGPHRQGLRRVKVNGVPHPAPVDPRRLLSDHLRHDLGLTGTHVGCEHGVCGCCTVLFDGAPIRSCLILAVQAEGHEVMTIEGLAVPDGPLHPVQQAFHECHGLQCGFCTPGFVLSVVGLLAEHPHPTPEQVDEGISGNLCRCTGYASIRRAVARAAELSKQ

Foldseek 3Di:
DDDDDDDDPDDDDDPDDDDDDDDDDDPDDDDDDDDDDDDDDDDDDDDDDDDDDDDDPPPPDDDPPPDPPCPPDPPPPDQFWAAELNRTDGQDPDQQAFQLCCCCPVVVVPQQADDPLPQQAQSRWWQKQLATDRSSVDGSSVNGPIYIYWLVSQADVVGDGQLLVVLCVVLVVDDPSRQVRRLSSLLSSLCVVPLPDDLVSLCVSRVSHDDPPDPCPSSSSSSNSSSVSVVD

Secondary structure (DSSP, 8-state):
-------S-S--------------------PPPPP---------------------------------------------EEEETTEEEEPPSSTT-BHHHIIIIIS--TTS--SSSSSSS-TTEEEETTEEEEGGGSBGGGGTTSEEE-GGGSS-TTSPPPHHHHHHHHTT--SS-TTHHHHHHHHHHHHHH-SS--HHHHHHHHHTS--SSS-SHHHHHHHHHHHHHTT-